Protein AF-A0AAW3JVZ6-F1 (afdb_monomer)

Nearest PDB structures (foldseek):
  1ncl-assembly1_A  TM=7.388E-01  e=1.632E-04  Dictyostelium discoideum
  1f6t-assembly1_A  TM=7.727E-01  e=7.540E-04  Dictyostelium discoideum
  1hlw-assembly1_A  TM=7.373E-01  e=8.884E-04  Dictyostelium discoideum
  1hhq-assembly1_A  TM=7.264E-01  e=9.910E-04  Dictyostelium discoideum
  1mn9-assembly1_A  TM=7.340E-01  e=1.535E-03  Dictyostelium discoideum

Foldseek 3Di:
DDPQPKFKKKFFQLQVVPPVLVVVLVVLLVVFPKDKDKDKDQDALVLLCQLCVVQVVDLLSSLLLRVRRRVGIIMMITITDPDDLVSVVVSLCVSQVVRALFPNSRGMDGQNDPVSRVRNVCSVPDPDPDDHDDRDPLSVVLNVVCVVQNLLDADCVQVPAQKWKKFFDDDPDDLQLQLVLLCVLVVPDDSSNSSSSSRNRNVVRMGTRHHHNDPVSNVSSVVSCVVSVGDMDMDGDD

Radius of gyration: 20.56 Å; Cα contacts (8 Å, |Δi|>4): 379; chains: 1; bounding box: 43×38×66 Å

Organism: NCBI:txid1703332

Solvent-accessible surface area (backbone atoms only — not comparable to full-atom values): 13200 Å² total; per-residue (Å²): 130,82,79,69,54,66,50,58,38,37,32,32,44,67,20,62,74,29,65,68,53,41,52,49,55,53,56,62,55,67,76,41,70,58,49,77,48,80,48,75,43,57,46,48,42,48,53,45,47,69,66,44,58,81,43,64,82,36,63,48,60,33,20,35,50,31,58,59,43,41,78,35,55,31,40,37,37,41,36,36,43,75,74,53,61,68,59,47,47,52,49,47,49,61,49,28,79,73,63,41,56,37,87,83,48,27,35,57,48,59,50,87,48,72,67,53,35,57,58,39,51,49,62,77,69,51,90,69,95,68,61,77,66,90,63,39,66,61,14,54,53,37,48,55,49,34,73,74,61,37,72,79,61,70,74,60,77,38,71,88,35,40,37,32,39,24,41,38,52,68,98,81,70,52,54,69,60,51,10,53,51,45,25,67,74,44,75,86,46,54,58,48,56,25,41,47,52,35,52,46,11,67,64,61,46,56,38,72,65,43,34,39,82,48,68,69,58,52,53,50,53,52,50,57,38,46,75,68,72,44,54,66,48,75,52,76,64,132

pLDDT: mean 91.16, std 9.66, range [34.0, 98.44]

Structure (mmCIF, N/CA/C/O backbone):
data_AF-A0AAW3JVZ6-F1
#
_entry.id   AF-A0AAW3JVZ6-F1
#
loop_
_atom_site.group_PDB
_atom_site.id
_atom_site.type_symbol
_atom_site.label_atom_id
_atom_site.label_alt_id
_atom_site.label_comp_id
_atom_site.label_asym_id
_atom_site.label_entity_id
_atom_site.label_seq_id
_atom_site.pdbx_PDB_ins_code
_atom_site.Cartn_x
_atom_site.Cartn_y
_atom_site.Cartn_z
_atom_site.occupancy
_atom_site.B_iso_or_equiv
_atom_site.auth_seq_id
_atom_site.auth_comp_id
_atom_site.auth_asym_id
_atom_site.auth_atom_id
_atom_site.pdbx_PDB_model_num
ATOM 1 N N . MET A 1 1 ? 12.916 3.639 -37.929 1.00 34.00 1 MET A N 1
ATOM 2 C CA . MET A 1 1 ? 13.564 3.539 -36.610 1.00 34.00 1 MET A CA 1
ATOM 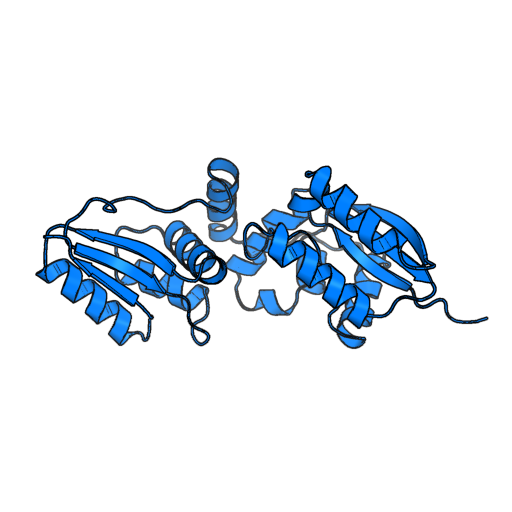3 C C . MET A 1 1 ? 12.419 3.247 -35.668 1.00 34.00 1 MET A C 1
ATOM 5 O O . MET A 1 1 ? 11.700 4.169 -35.307 1.00 34.00 1 MET A O 1
ATOM 9 N N . ASP A 1 2 ? 12.121 1.962 -35.481 1.00 35.66 2 ASP A N 1
ATOM 10 C CA . ASP A 1 2 ? 10.982 1.547 -34.667 1.00 35.66 2 ASP A CA 1
ATOM 11 C C . ASP A 1 2 ? 11.204 2.068 -33.254 1.00 35.66 2 ASP A C 1
ATOM 13 O O . ASP A 1 2 ? 12.270 1.869 -32.670 1.00 35.66 2 ASP A O 1
ATOM 17 N N . ILE A 1 3 ? 10.229 2.815 -32.744 1.00 43.47 3 ILE A N 1
ATOM 18 C CA . ILE A 1 3 ? 10.215 3.261 -31.358 1.00 43.47 3 ILE A CA 1
ATOM 19 C C . ILE A 1 3 ? 10.207 1.974 -30.532 1.00 43.47 3 ILE A C 1
ATOM 21 O O . ILE A 1 3 ? 9.189 1.290 -30.468 1.00 43.47 3 ILE A O 1
ATOM 25 N N . MET A 1 4 ? 11.354 1.587 -29.968 1.00 49.72 4 MET A N 1
ATOM 26 C CA . MET A 1 4 ? 11.394 0.525 -28.968 1.00 49.72 4 MET A CA 1
ATOM 27 C C . MET A 1 4 ? 10.460 0.965 -27.844 1.00 49.72 4 MET A C 1
ATOM 29 O O . MET A 1 4 ? 10.760 1.921 -27.132 1.00 49.72 4 MET A O 1
ATOM 33 N N . ASN A 1 5 ? 9.306 0.307 -27.726 1.00 63.06 5 ASN A N 1
ATOM 34 C CA . ASN A 1 5 ? 8.384 0.530 -26.623 1.00 63.06 5 ASN A CA 1
ATOM 35 C C . ASN A 1 5 ? 9.134 0.209 -25.326 1.00 63.06 5 ASN A C 1
ATOM 37 O O . ASN A 1 5 ? 9.473 -0.945 -25.067 1.00 63.06 5 ASN A O 1
ATOM 41 N N . SER A 1 6 ? 9.446 1.241 -24.549 1.00 86.31 6 SER A N 1
ATOM 42 C CA . SER A 1 6 ? 10.184 1.124 -23.297 1.00 86.31 6 SER A CA 1
ATOM 43 C C . SER A 1 6 ? 9.210 1.143 -22.125 1.00 86.31 6 SER A C 1
ATOM 45 O O . SER A 1 6 ? 8.881 2.210 -21.626 1.00 86.31 6 SER A O 1
ATOM 47 N N . LEU A 1 7 ? 8.727 -0.007 -21.660 1.00 95.75 7 LEU A N 1
ATOM 48 C CA . LEU A 1 7 ? 7.935 -0.041 -20.422 1.00 95.75 7 LEU A CA 1
ATOM 49 C C . LEU A 1 7 ? 8.854 -0.011 -19.195 1.00 95.75 7 LEU A C 1
ATOM 51 O O . LEU A 1 7 ? 10.072 -0.143 -19.312 1.00 95.75 7 LEU A O 1
ATOM 55 N N . PHE A 1 8 ? 8.289 0.152 -17.998 1.00 97.06 8 PHE A N 1
ATOM 56 C CA . PHE A 1 8 ? 9.078 0.090 -16.771 1.00 97.06 8 PHE A CA 1
ATOM 57 C C . PHE A 1 8 ? 8.395 -0.682 -15.643 1.00 97.06 8 PHE A C 1
ATOM 59 O O . PHE A 1 8 ? 7.171 -0.804 -15.573 1.00 97.06 8 PHE A O 1
ATOM 66 N N . VAL A 1 9 ? 9.226 -1.163 -14.722 1.00 98.06 9 VAL A N 1
ATOM 67 C CA . VAL A 1 9 ? 8.822 -1.725 -13.430 1.00 98.06 9 VAL A CA 1
ATOM 68 C C . VAL A 1 9 ? 9.620 -1.021 -12.343 1.00 98.06 9 VAL A C 1
ATOM 70 O O . VAL A 1 9 ? 10.844 -0.947 -12.423 1.00 98.06 9 VAL A O 1
ATOM 73 N N . ILE A 1 10 ? 8.951 -0.538 -11.300 1.00 98.12 10 ILE A N 1
ATOM 74 C CA . ILE A 1 10 ? 9.619 -0.048 -10.090 1.00 98.12 10 ILE A CA 1
ATOM 75 C C . ILE A 1 10 ? 9.580 -1.169 -9.057 1.00 98.12 10 ILE A C 1
ATOM 77 O O . ILE A 1 10 ? 8.514 -1.520 -8.556 1.00 98.12 10 ILE A O 1
ATOM 81 N N . ILE A 1 11 ? 10.738 -1.723 -8.716 1.00 98.31 11 ILE A N 1
ATOM 82 C CA . ILE A 1 11 ? 10.910 -2.609 -7.566 1.00 98.31 11 ILE A CA 1
ATOM 83 C C . ILE A 1 11 ? 11.021 -1.736 -6.317 1.00 98.31 11 ILE A C 1
ATOM 85 O O . ILE A 1 11 ? 11.994 -0.995 -6.144 1.00 98.31 11 ILE A O 1
ATOM 89 N N . LYS A 1 12 ? 10.007 -1.836 -5.456 1.00 97.25 12 LYS A N 1
ATOM 90 C CA . LYS A 1 12 ? 9.891 -1.090 -4.202 1.00 97.25 12 LYS A CA 1
ATOM 91 C C . LYS A 1 12 ? 10.873 -1.619 -3.145 1.00 97.25 12 LYS A C 1
ATOM 93 O O . LYS A 1 12 ? 11.391 -2.734 -3.286 1.00 97.25 12 LYS A O 1
ATOM 98 N N . PRO A 1 13 ? 11.138 -0.849 -2.075 1.00 95.88 13 PRO A N 1
ATOM 99 C CA . PRO A 1 13 ? 12.136 -1.214 -1.074 1.00 95.88 13 PRO A CA 1
ATOM 100 C C . PRO A 1 13 ? 11.960 -2.605 -0.450 1.00 95.88 13 PRO A C 1
ATOM 102 O O . PRO A 1 13 ? 12.943 -3.310 -0.235 1.00 95.88 13 PRO A O 1
ATOM 105 N N . ASP A 1 14 ? 10.720 -3.030 -0.196 1.00 94.44 14 ASP A N 1
ATOM 106 C CA . ASP A 1 14 ? 10.404 -4.340 0.390 1.00 94.44 14 ASP A CA 1
ATOM 107 C C . ASP A 1 14 ? 10.822 -5.520 -0.502 1.00 94.44 14 ASP A C 1
ATOM 109 O O . ASP A 1 14 ? 11.326 -6.528 -0.000 1.00 94.44 14 ASP A O 1
ATOM 113 N N . ALA A 1 15 ? 10.649 -5.397 -1.819 1.00 96.94 15 ALA A N 1
ATOM 114 C CA . ALA A 1 15 ? 11.095 -6.396 -2.782 1.00 96.94 15 ALA A CA 1
ATOM 115 C C . ALA A 1 15 ? 12.591 -6.281 -3.092 1.00 96.94 15 ALA A C 1
ATOM 117 O O . ALA A 1 15 ? 13.249 -7.304 -3.280 1.00 96.94 15 ALA A O 1
ATOM 118 N N . LEU A 1 16 ? 13.143 -5.063 -3.125 1.00 96.56 16 LEU A N 1
ATOM 119 C CA . LEU A 1 16 ? 14.560 -4.835 -3.415 1.00 96.56 16 LEU A CA 1
ATOM 120 C C . LEU A 1 16 ? 15.466 -5.442 -2.335 1.00 96.56 16 LEU A C 1
ATOM 122 O O . LEU A 1 16 ? 16.470 -6.080 -2.658 1.00 96.56 16 LEU A O 1
ATOM 126 N N . GLU A 1 17 ? 15.093 -5.280 -1.063 1.00 93.75 17 GLU A N 1
ATOM 127 C CA . GLU A 1 17 ? 15.804 -5.851 0.089 1.00 93.75 17 GLU A CA 1
ATOM 128 C C . GLU A 1 17 ? 15.602 -7.376 0.205 1.00 93.75 17 GLU A C 1
ATOM 130 O O . GLU A 1 17 ? 16.394 -8.071 0.844 1.00 93.75 17 GLU A O 1
ATOM 135 N N . ASN A 1 18 ? 14.577 -7.935 -0.449 1.00 95.88 18 ASN A N 1
ATOM 136 C CA . ASN A 1 18 ? 14.265 -9.359 -0.409 1.00 95.88 18 ASN A CA 1
ATOM 137 C C . ASN A 1 18 ? 14.793 -10.102 -1.647 1.00 95.88 18 ASN A C 1
ATOM 139 O O . ASN A 1 18 ? 14.140 -10.175 -2.691 1.00 95.88 18 ASN A O 1
ATOM 143 N N . LYS A 1 19 ? 15.954 -10.757 -1.497 1.00 96.50 19 LYS A N 1
ATOM 144 C CA . LYS A 1 19 ? 16.619 -11.516 -2.574 1.00 96.50 19 LYS A CA 1
ATOM 145 C C . LYS A 1 19 ? 15.688 -12.505 -3.286 1.00 96.50 19 LYS A C 1
ATOM 147 O O . LYS A 1 19 ? 15.756 -12.611 -4.507 1.00 96.50 19 LYS A O 1
ATOM 152 N N . ARG A 1 20 ? 14.811 -13.199 -2.552 1.00 97.31 20 ARG A N 1
ATOM 153 C CA . ARG A 1 20 ? 13.885 -14.190 -3.124 1.00 97.31 20 ARG A CA 1
ATOM 154 C C . ARG A 1 20 ? 12.837 -13.531 -4.021 1.00 97.31 20 ARG A C 1
ATOM 156 O O . ARG A 1 20 ? 12.569 -14.040 -5.105 1.00 97.31 20 ARG A O 1
ATOM 163 N N . VAL A 1 21 ? 12.260 -12.412 -3.582 1.00 97.69 21 VAL A N 1
ATOM 164 C CA . VAL A 1 21 ? 11.248 -11.671 -4.356 1.00 97.69 21 VAL A CA 1
ATOM 165 C C . VAL A 1 21 ? 11.888 -11.056 -5.594 1.00 97.69 21 VAL A C 1
ATOM 167 O O . VAL A 1 21 ? 11.379 -11.233 -6.698 1.00 97.69 21 VAL A O 1
ATOM 170 N N . ARG A 1 22 ? 13.056 -10.424 -5.440 1.00 97.62 22 ARG A N 1
ATOM 171 C CA . ARG A 1 22 ? 13.809 -9.865 -6.566 1.00 97.62 22 ARG A CA 1
ATOM 172 C C . ARG A 1 22 ? 14.154 -10.936 -7.603 1.00 97.62 22 ARG A C 1
ATOM 174 O O . ARG A 1 22 ? 13.887 -10.738 -8.781 1.00 97.62 22 ARG A O 1
ATOM 181 N N . GLN A 1 23 ? 14.678 -12.090 -7.183 1.00 97.75 23 GLN A N 1
ATOM 182 C CA . GLN A 1 23 ? 14.958 -13.215 -8.088 1.00 97.75 23 GLN A CA 1
ATOM 183 C C . GLN A 1 23 ? 13.707 -13.697 -8.828 1.00 97.75 23 GLN A C 1
ATOM 185 O O . GLN A 1 23 ? 13.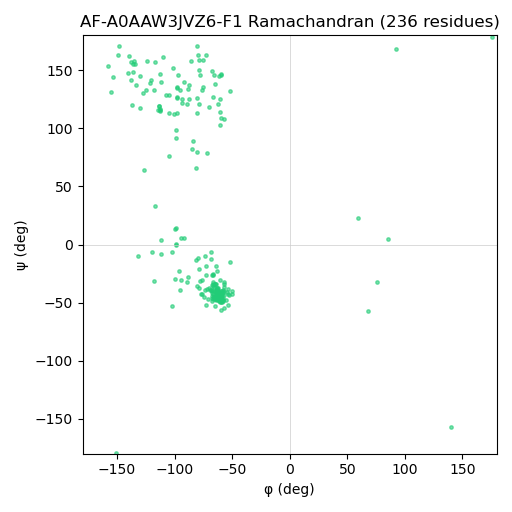785 -13.968 -10.021 1.00 97.75 23 GLN A O 1
ATOM 190 N N . TYR A 1 24 ? 12.563 -13.770 -8.144 1.00 98.44 24 TYR A N 1
ATOM 191 C CA . TYR A 1 24 ? 11.296 -14.136 -8.770 1.00 98.44 24 TYR A CA 1
ATOM 192 C C . TYR A 1 24 ? 10.873 -13.124 -9.846 1.00 98.44 24 TYR A C 1
ATOM 194 O O . TYR A 1 24 ? 10.541 -13.531 -10.954 1.00 98.44 24 TYR A O 1
ATOM 202 N N . ILE A 1 25 ? 10.959 -11.818 -9.565 1.00 98.44 25 ILE A N 1
ATOM 203 C CA . ILE A 1 25 ? 10.639 -10.758 -10.538 1.00 98.44 25 ILE A CA 1
ATOM 204 C C . ILE A 1 25 ? 11.525 -10.877 -11.786 1.00 98.44 25 ILE A C 1
ATOM 206 O O . ILE A 1 25 ? 11.012 -10.908 -12.901 1.00 98.44 25 ILE A O 1
ATOM 210 N N . TYR A 1 26 ? 12.845 -11.001 -11.610 1.00 98.12 26 TYR A N 1
ATOM 211 C CA . TYR A 1 26 ? 13.770 -11.160 -12.739 1.00 98.12 26 TYR A CA 1
ATOM 212 C C . TYR A 1 26 ? 13.531 -12.453 -13.524 1.00 98.12 26 TYR A C 1
ATOM 214 O O . TYR A 1 26 ? 13.636 -12.438 -14.746 1.00 98.12 26 TYR A O 1
ATOM 222 N N . HIS A 1 27 ? 13.195 -13.553 -12.846 1.00 97.81 27 HIS A N 1
ATOM 223 C CA . HIS A 1 27 ? 12.868 -14.818 -13.502 1.00 97.81 27 HIS A CA 1
ATOM 224 C C . HIS A 1 27 ? 11.589 -14.728 -14.345 1.00 97.81 27 HIS A C 1
ATOM 226 O O . HIS A 1 27 ? 11.533 -15.283 -15.439 1.00 97.81 27 HIS A O 1
ATOM 232 N N . GLU A 1 28 ? 10.554 -14.036 -13.864 1.00 97.75 28 GLU A N 1
ATOM 233 C CA . GLU A 1 28 ? 9.352 -13.819 -14.673 1.00 97.75 28 GLU A CA 1
ATOM 234 C C . GLU A 1 28 ? 9.644 -12.910 -15.875 1.00 97.75 28 GLU A C 1
ATOM 236 O O . GLU A 1 28 ? 9.182 -13.202 -16.974 1.00 97.75 28 GLU A O 1
ATOM 241 N N . LEU A 1 29 ? 10.454 -11.859 -15.699 1.00 97.12 29 LEU A N 1
ATOM 242 C CA . LEU A 1 29 ? 10.850 -10.960 -16.788 1.00 97.12 29 LEU A CA 1
ATOM 243 C C . LEU A 1 29 ? 11.743 -11.641 -17.840 1.00 97.12 29 LEU A C 1
ATOM 245 O O . LEU A 1 29 ? 11.625 -11.329 -19.019 1.00 97.12 29 LEU A O 1
ATOM 249 N N . SER A 1 30 ? 12.585 -12.608 -17.457 1.00 96.12 30 SER A N 1
ATOM 250 C CA . SER A 1 30 ? 13.462 -13.322 -18.403 1.00 96.12 30 SER A CA 1
ATOM 251 C C . SER A 1 30 ? 12.721 -14.236 -19.383 1.00 96.12 30 SER A C 1
ATOM 253 O O . SER A 1 30 ? 13.347 -14.828 -20.255 1.00 96.12 30 SER A O 1
ATOM 255 N N . LYS A 1 31 ? 11.405 -14.409 -19.218 1.00 96.19 31 LYS A N 1
ATOM 256 C CA . LYS A 1 31 ? 10.561 -15.180 -20.144 1.00 96.19 31 LYS A CA 1
ATOM 257 C C . LYS A 1 31 ? 10.176 -14.384 -21.392 1.00 96.19 31 LYS A C 1
ATOM 259 O O . LYS A 1 31 ? 9.627 -14.966 -22.322 1.00 96.19 31 LYS A O 1
ATOM 264 N N . PHE A 1 32 ? 10.424 -13.077 -21.393 1.00 94.69 32 PHE A N 1
ATOM 265 C CA . PHE A 1 32 ? 10.158 -12.194 -22.520 1.00 94.69 32 PHE A CA 1
ATOM 266 C C . PHE A 1 32 ? 11.451 -11.902 -23.281 1.00 94.69 32 PHE A C 1
ATOM 268 O O . PHE A 1 32 ? 12.537 -11.893 -22.699 1.00 94.69 32 PHE A O 1
ATOM 275 N N . ASP A 1 33 ? 11.321 -11.624 -24.576 1.00 93.75 33 ASP A N 1
ATOM 276 C CA . ASP A 1 33 ? 12.425 -11.144 -25.405 1.00 93.75 33 ASP A CA 1
ATOM 277 C C . ASP A 1 33 ? 12.618 -9.638 -25.177 1.00 93.75 33 ASP A C 1
ATOM 279 O O . ASP A 1 33 ? 12.077 -8.792 -25.898 1.00 93.75 33 ASP A O 1
ATOM 283 N N . ILE A 1 34 ? 13.289 -9.315 -24.067 1.00 95.19 34 ILE A N 1
ATOM 284 C CA . ILE A 1 34 ? 13.520 -7.946 -23.601 1.00 95.19 34 ILE A CA 1
ATOM 285 C C . ILE A 1 34 ? 14.958 -7.734 -23.124 1.00 95.19 34 ILE A C 1
ATOM 287 O O . ILE A 1 34 ? 15.590 -8.608 -22.529 1.00 95.19 34 ILE A O 1
ATOM 291 N N . VAL A 1 35 ? 15.442 -6.509 -23.302 1.00 96.25 35 VAL A N 1
ATOM 292 C CA . VAL A 1 35 ? 16.648 -5.974 -22.670 1.00 96.25 35 VAL A CA 1
ATOM 293 C C . VAL A 1 35 ? 16.233 -5.144 -21.457 1.00 96.25 35 VAL A C 1
ATOM 295 O O . VAL A 1 35 ? 15.282 -4.367 -21.522 1.00 96.25 35 VAL A O 1
ATOM 298 N N . ILE A 1 36 ? 16.939 -5.315 -20.336 1.00 96.88 36 ILE A N 1
ATOM 299 C CA . ILE A 1 36 ? 16.641 -4.619 -19.079 1.00 96.88 36 ILE A CA 1
ATOM 300 C C . ILE A 1 36 ? 17.769 -3.646 -18.743 1.00 96.88 36 ILE A C 1
ATOM 302 O O . ILE A 1 36 ? 18.877 -4.077 -18.411 1.00 96.88 36 ILE A O 1
ATOM 306 N N . GLU A 1 37 ? 17.460 -2.353 -18.718 1.00 96.12 37 GLU A N 1
ATOM 307 C CA . GLU A 1 37 ? 18.321 -1.333 -18.115 1.00 96.12 37 GLU A CA 1
ATOM 308 C C . GLU A 1 37 ? 17.864 -1.007 -16.694 1.00 96.12 37 GLU A C 1
ATOM 310 O O . GLU A 1 37 ? 16.675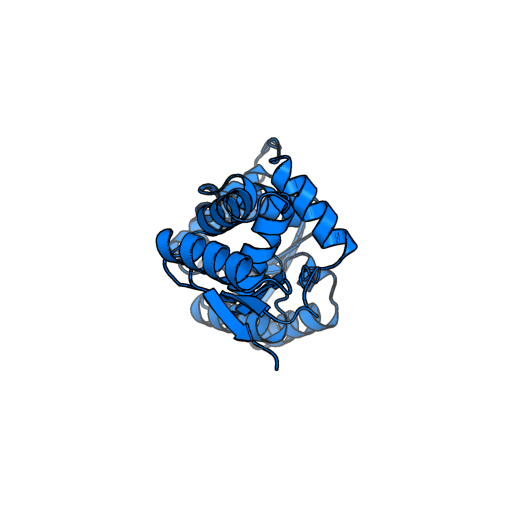 -1.045 -16.374 1.00 96.12 37 GLU A O 1
ATOM 315 N N . LYS A 1 38 ? 18.817 -0.703 -15.808 1.00 96.12 38 LYS A N 1
ATOM 316 C CA . LYS A 1 38 ? 18.564 -0.589 -14.367 1.00 96.12 38 LYS A CA 1
ATOM 317 C C . LYS A 1 38 ? 19.006 0.763 -13.840 1.00 96.12 38 LYS A C 1
ATOM 319 O O . LYS A 1 38 ? 20.145 1.169 -14.052 1.00 96.12 38 LYS A O 1
ATOM 324 N N . LYS A 1 39 ? 18.143 1.401 -13.052 1.00 95.62 39 LYS A N 1
ATOM 325 C CA . LYS A 1 39 ? 18.448 2.627 -12.307 1.00 95.62 39 LYS A CA 1
ATOM 326 C C . LYS A 1 39 ? 18.029 2.450 -10.854 1.00 95.62 39 LYS A C 1
ATOM 328 O O . LYS A 1 39 ? 16.854 2.267 -10.560 1.00 95.62 39 LYS A O 1
ATOM 333 N N . VAL A 1 40 ? 18.983 2.509 -9.930 1.00 95.56 40 VAL A N 1
ATOM 334 C CA . VAL A 1 40 ? 18.695 2.472 -8.488 1.00 95.56 40 VAL A CA 1
ATOM 335 C C . VAL A 1 40 ? 18.691 3.895 -7.954 1.00 95.56 40 VAL A C 1
ATOM 337 O O . VAL A 1 40 ? 19.672 4.616 -8.130 1.00 95.56 40 VAL A O 1
ATOM 340 N N . LYS A 1 41 ? 17.621 4.295 -7.268 1.00 91.94 41 LYS A N 1
ATOM 341 C CA . LYS A 1 41 ? 17.522 5.628 -6.663 1.00 91.94 41 LYS A CA 1
ATOM 342 C C . LYS A 1 41 ? 16.683 5.631 -5.392 1.00 91.94 41 LYS A C 1
ATOM 344 O O . LYS A 1 41 ? 15.932 4.697 -5.131 1.00 91.94 41 LYS A O 1
ATOM 349 N N . ARG A 1 42 ? 16.830 6.689 -4.601 1.00 91.00 42 ARG A N 1
ATOM 350 C CA . ARG A 1 42 ? 15.796 7.128 -3.657 1.00 91.00 42 ARG A CA 1
ATOM 351 C C . ARG A 1 42 ? 14.928 8.141 -4.393 1.00 91.00 42 ARG A C 1
ATOM 353 O O . ARG A 1 42 ? 15.475 8.907 -5.188 1.00 91.00 42 ARG A O 1
ATOM 360 N N . PHE A 1 43 ? 13.621 8.090 -4.188 1.00 92.00 43 PHE A N 1
ATOM 361 C CA . PHE A 1 43 ? 12.733 9.115 -4.728 1.00 92.00 43 PHE A CA 1
ATOM 362 C C . PHE A 1 43 ? 12.800 10.363 -3.849 1.00 92.00 43 PHE A C 1
ATOM 364 O O . PHE A 1 43 ? 13.052 10.242 -2.649 1.00 92.00 43 PHE A O 1
ATOM 371 N N . THR A 1 44 ? 12.591 11.538 -4.433 1.00 91.50 44 THR A N 1
ATOM 372 C CA . THR A 1 44 ? 12.239 12.732 -3.650 1.00 91.50 44 THR A CA 1
ATOM 373 C C . THR A 1 44 ? 10.754 12.688 -3.301 1.00 91.50 44 THR A C 1
ATOM 375 O O . THR A 1 44 ? 9.982 11.930 -3.895 1.00 91.50 44 THR A O 1
ATOM 378 N N . THR A 1 45 ? 10.330 13.483 -2.327 1.00 91.06 45 THR A N 1
ATOM 379 C CA . THR A 1 45 ? 8.903 13.579 -1.968 1.00 91.06 45 THR A CA 1
ATOM 380 C C . THR A 1 45 ? 8.043 14.064 -3.141 1.00 91.06 45 THR A C 1
ATOM 382 O O . THR A 1 45 ? 7.007 13.459 -3.407 1.00 91.06 45 THR A O 1
ATOM 385 N N . SER A 1 46 ? 8.508 15.056 -3.903 1.00 89.81 46 SER A N 1
ATOM 386 C CA . 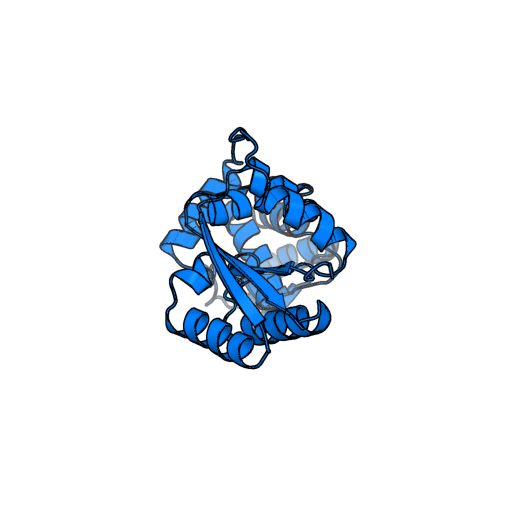SER A 1 46 ? 7.811 15.553 -5.096 1.00 89.81 46 SER A CA 1
ATOM 387 C C . SER A 1 46 ? 7.719 14.505 -6.217 1.00 89.81 46 SER A C 1
ATOM 389 O O . SER A 1 46 ? 6.708 14.421 -6.912 1.00 89.81 46 SER A O 1
ATOM 391 N N . GLU A 1 47 ? 8.728 13.640 -6.383 1.00 92.00 47 GLU A N 1
ATOM 392 C CA . GLU A 1 47 ? 8.612 12.510 -7.317 1.00 92.00 47 GLU A CA 1
ATOM 393 C C . GLU A 1 47 ? 7.531 11.525 -6.883 1.00 92.00 47 GLU A C 1
ATOM 395 O O . GLU A 1 47 ? 6.805 11.009 -7.727 1.00 92.00 47 GLU A O 1
ATOM 400 N N . VAL A 1 48 ? 7.408 11.265 -5.579 1.00 92.88 48 VAL A N 1
ATOM 401 C CA . VAL A 1 48 ? 6.356 10.389 -5.052 1.00 92.88 48 VAL A CA 1
ATOM 402 C C . VAL A 1 48 ? 4.970 10.972 -5.344 1.00 92.88 48 VAL A C 1
ATOM 404 O O . VAL A 1 48 ? 4.107 10.240 -5.818 1.00 92.88 48 VAL A O 1
ATOM 407 N N . GLU A 1 49 ? 4.758 12.271 -5.141 1.00 90.31 49 GLU A N 1
ATOM 408 C CA . GLU A 1 49 ? 3.467 12.919 -5.431 1.00 90.31 49 GLU A CA 1
ATOM 409 C C . GLU A 1 49 ? 3.078 12.862 -6.906 1.00 90.31 49 GLU A C 1
ATOM 411 O O . GLU A 1 49 ? 1.910 12.663 -7.233 1.00 90.31 49 GLU A O 1
ATOM 416 N N . GLN A 1 50 ? 4.053 13.045 -7.798 1.00 90.50 50 GLN A N 1
ATOM 417 C CA . GLN A 1 50 ? 3.808 13.026 -9.237 1.00 90.50 50 GLN A CA 1
ATOM 418 C C . GLN A 1 50 ? 3.619 11.600 -9.772 1.00 90.50 50 GLN A C 1
ATOM 420 O O . GLN A 1 50 ? 2.910 11.399 -10.756 1.00 90.50 50 GLN A O 1
ATOM 425 N N . LEU A 1 51 ? 4.260 10.603 -9.151 1.00 92.50 51 LEU A N 1
ATOM 426 C CA . LEU A 1 51 ? 4.121 9.199 -9.539 1.00 92.50 51 LEU A CA 1
ATOM 427 C C . LEU A 1 51 ? 2.814 8.571 -9.029 1.00 92.50 51 LEU A C 1
ATOM 429 O O . LEU A 1 51 ? 2.293 7.692 -9.711 1.00 92.50 51 LEU A O 1
ATOM 433 N N . TRP A 1 52 ? 2.292 9.008 -7.877 1.00 92.44 52 TRP A N 1
ATOM 434 C CA . TRP A 1 52 ? 1.063 8.488 -7.254 1.00 92.44 52 TRP A CA 1
ATOM 435 C C . TRP A 1 52 ? 0.059 9.609 -6.933 1.00 92.44 52 TRP A C 1
ATOM 437 O O . TRP A 1 52 ? -0.229 9.858 -5.755 1.00 92.44 52 TRP A O 1
ATOM 447 N N . PRO A 1 53 ? -0.472 10.308 -7.955 1.00 88.00 53 PRO A N 1
ATOM 448 C CA . PRO A 1 53 ? -1.348 11.459 -7.755 1.00 88.00 53 PRO A CA 1
ATOM 449 C C . PRO A 1 53 ? -2.631 11.125 -6.984 1.00 88.00 53 PRO A C 1
ATOM 451 O O . PRO A 1 53 ? -3.135 11.965 -6.246 1.00 88.00 53 PRO A O 1
ATOM 454 N N . GLU A 1 54 ? -3.137 9.899 -7.104 1.00 85.81 54 GLU A N 1
ATOM 455 C CA . GLU A 1 54 ? -4.358 9.434 -6.443 1.00 85.81 54 GLU A CA 1
ATOM 456 C C . GLU A 1 54 ? -4.231 9.362 -4.915 1.00 85.81 54 GLU A C 1
ATOM 458 O O . GLU A 1 54 ? -5.215 9.472 -4.194 1.00 85.81 54 GLU A O 1
ATOM 463 N N . ILE A 1 55 ? -3.011 9.205 -4.393 1.00 84.81 55 ILE A N 1
ATOM 464 C CA . ILE A 1 55 ? -2.779 9.126 -2.946 1.00 84.81 55 ILE A CA 1
ATOM 465 C C . ILE A 1 55 ? -2.750 10.530 -2.314 1.00 84.81 55 ILE A C 1
ATOM 467 O O . ILE A 1 55 ? -2.863 10.659 -1.095 1.00 84.81 55 ILE A O 1
ATOM 471 N N . ASN A 1 56 ? -2.661 11.591 -3.124 1.00 83.44 56 ASN A N 1
ATOM 472 C CA . ASN A 1 56 ? -2.572 12.976 -2.651 1.00 83.44 56 ASN A CA 1
ATOM 473 C C . ASN A 1 56 ? -3.862 13.483 -1.984 1.00 83.44 56 ASN A C 1
ATOM 475 O O . ASN A 1 56 ? -3.825 14.516 -1.323 1.00 83.44 56 ASN A O 1
ATOM 479 N N . GLU A 1 57 ? -4.981 12.766 -2.108 1.00 85.88 57 GLU A N 1
ATOM 480 C CA . GLU A 1 57 ? -6.242 13.115 -1.435 1.00 85.88 57 GLU A CA 1
ATOM 481 C C . GLU A 1 57 ? -6.153 12.980 0.096 1.00 85.88 57 GLU A C 1
ATOM 483 O O . GLU A 1 57 ? -6.835 13.699 0.826 1.00 85.88 57 GLU A O 1
ATOM 488 N N . SER A 1 58 ? -5.262 12.115 0.598 1.00 90.75 58 SER A N 1
ATOM 489 C CA . SER A 1 58 ? -4.983 11.967 2.029 1.00 90.75 58 SER A CA 1
ATOM 490 C C . SER A 1 58 ? -3.554 12.387 2.355 1.00 90.75 58 SER A C 1
ATOM 492 O O . SER A 1 58 ? -2.586 11.715 1.991 1.00 90.75 58 SER A O 1
ATOM 494 N N . ASN A 1 59 ? -3.419 13.452 3.149 1.00 91.38 59 ASN A N 1
ATOM 495 C CA . ASN A 1 59 ? -2.122 13.931 3.639 1.00 91.38 59 ASN A CA 1
ATOM 496 C C . ASN A 1 59 ? -1.356 12.845 4.414 1.00 91.38 59 ASN A C 1
ATOM 498 O O . ASN A 1 59 ? -0.135 12.742 4.299 1.00 91.38 59 ASN A O 1
ATOM 502 N N . VAL A 1 60 ? -2.065 12.006 5.179 1.00 93.75 60 VAL A N 1
ATOM 503 C CA . VAL A 1 60 ? -1.441 10.951 5.991 1.00 93.75 60 VAL A CA 1
ATOM 504 C C . VAL A 1 60 ? -0.979 9.790 5.114 1.00 93.75 60 VAL A C 1
ATOM 506 O O . VAL A 1 60 ? 0.145 9.312 5.275 1.00 93.75 60 VAL A O 1
ATOM 509 N N . LEU A 1 61 ? -1.805 9.335 4.166 1.00 93.81 61 LEU A N 1
ATOM 510 C CA . LEU A 1 61 ? -1.427 8.248 3.259 1.00 93.81 61 LEU A CA 1
ATOM 511 C C . LEU A 1 61 ? -0.307 8.668 2.305 1.00 93.81 61 LEU A C 1
ATOM 513 O O . LEU A 1 61 ? 0.644 7.906 2.112 1.00 93.81 61 LEU A O 1
ATOM 517 N N . ASN A 1 62 ? -0.381 9.886 1.766 1.00 93.75 62 ASN A N 1
ATOM 518 C CA . ASN A 1 62 ? 0.684 10.478 0.966 1.00 93.75 62 ASN A CA 1
ATOM 519 C C . ASN A 1 62 ? 1.979 10.603 1.773 1.00 93.75 62 ASN A C 1
ATOM 521 O O . ASN A 1 62 ? 3.026 10.124 1.333 1.00 93.75 62 ASN A O 1
ATOM 525 N N . GLY A 1 63 ? 1.904 11.152 2.989 1.00 94.50 63 GLY A N 1
ATOM 526 C CA . GLY A 1 63 ? 3.052 11.252 3.881 1.00 94.50 63 GLY A CA 1
ATOM 527 C C . GLY A 1 63 ? 3.678 9.888 4.183 1.00 94.50 63 GLY A C 1
ATOM 528 O O . GLY A 1 63 ? 4.901 9.743 4.179 1.00 94.50 63 GLY A O 1
ATOM 529 N N . LEU A 1 64 ? 2.856 8.851 4.367 1.00 93.44 64 LEU A N 1
ATOM 530 C CA . LEU A 1 64 ? 3.340 7.507 4.669 1.00 93.44 64 LEU A CA 1
ATOM 531 C C . LEU A 1 64 ? 4.004 6.853 3.449 1.00 93.44 64 LEU A C 1
ATOM 533 O O . LEU A 1 64 ? 5.044 6.203 3.589 1.00 93.44 64 LEU A O 1
ATOM 537 N N . LEU A 1 65 ? 3.457 7.060 2.246 1.00 93.69 65 LEU A N 1
ATOM 538 C CA . LEU A 1 65 ? 4.093 6.632 1.000 1.00 93.69 65 LEU A CA 1
ATOM 539 C C . LEU A 1 65 ? 5.433 7.349 0.778 1.00 93.69 65 LEU A C 1
ATOM 541 O O . LEU A 1 65 ? 6.415 6.696 0.412 1.00 93.69 65 LEU A O 1
ATOM 545 N N . LYS A 1 66 ? 5.495 8.660 1.050 1.00 94.25 66 LYS A N 1
ATOM 546 C CA . LYS A 1 66 ? 6.737 9.444 1.023 1.00 94.25 66 LYS A CA 1
ATOM 547 C C . LYS A 1 66 ? 7.764 8.847 1.982 1.00 94.25 66 LYS A C 1
ATOM 549 O O . LYS A 1 66 ? 8.828 8.443 1.523 1.00 94.25 66 LYS A O 1
ATOM 554 N N . CYS A 1 67 ? 7.438 8.663 3.267 1.00 92.38 67 CYS A N 1
ATOM 555 C CA . CYS A 1 67 ? 8.333 7.995 4.223 1.00 92.38 67 CYS A CA 1
ATOM 556 C C . CYS A 1 67 ? 8.855 6.651 3.692 1.00 92.38 67 CYS A C 1
ATOM 558 O O . CYS A 1 67 ? 10.039 6.333 3.823 1.00 92.38 67 CYS A O 1
ATOM 560 N N . TYR A 1 68 ? 7.976 5.860 3.077 1.00 91.81 68 TYR A N 1
ATOM 561 C CA . TYR A 1 68 ? 8.315 4.539 2.569 1.00 91.81 68 TYR A CA 1
ATOM 562 C C . TYR A 1 68 ? 9.307 4.576 1.390 1.00 91.81 68 TYR A C 1
ATOM 564 O O . TYR A 1 68 ? 10.244 3.772 1.356 1.00 91.81 68 TYR A O 1
ATOM 572 N N . LEU A 1 69 ? 9.123 5.494 0.435 1.00 93.38 69 LEU A N 1
ATOM 573 C CA . LEU A 1 69 ? 9.871 5.532 -0.830 1.00 93.38 69 LEU A CA 1
ATOM 574 C C . LEU A 1 69 ? 11.085 6.472 -0.840 1.00 93.38 69 LEU A C 1
ATOM 576 O O . LEU A 1 69 ? 11.993 6.258 -1.647 1.00 93.38 69 LEU A O 1
ATOM 580 N N . THR A 1 70 ? 11.132 7.484 0.030 1.00 91.88 70 THR A N 1
ATOM 581 C CA . THR A 1 70 ? 12.244 8.453 0.067 1.00 91.88 70 THR A CA 1
ATOM 582 C C . THR A 1 70 ? 13.380 8.003 0.988 1.00 91.88 70 THR A C 1
ATOM 584 O O . THR A 1 70 ? 14.558 8.216 0.697 1.00 91.88 70 THR A O 1
ATOM 587 N N . LEU A 1 71 ? 13.065 7.287 2.073 1.00 87.31 71 LEU A N 1
ATOM 588 C CA . LEU A 1 71 ? 14.065 6.839 3.052 1.00 87.31 71 LEU A CA 1
ATOM 589 C C . LEU A 1 71 ? 14.855 5.604 2.588 1.00 87.31 71 LEU A C 1
ATOM 591 O O . LEU A 1 71 ? 15.970 5.346 3.057 1.00 87.31 71 LEU A O 1
ATOM 595 N N . LYS A 1 72 ? 14.309 4.836 1.641 1.00 89.12 72 LYS A N 1
ATOM 596 C CA . LYS A 1 72 ? 14.911 3.607 1.112 1.00 89.12 72 LYS A CA 1
ATOM 597 C C . LYS A 1 72 ? 15.072 3.661 -0.404 1.00 89.12 72 LYS A C 1
ATOM 599 O O . LYS A 1 72 ? 14.431 4.439 -1.096 1.00 89.12 72 LYS A O 1
ATOM 604 N N . LYS A 1 73 ? 15.984 2.840 -0.927 1.00 94.50 73 LYS A N 1
ATOM 605 C CA . LYS A 1 73 ? 16.219 2.750 -2.373 1.00 94.50 73 LYS A CA 1
ATOM 606 C C . LYS A 1 73 ? 15.129 1.910 -3.038 1.00 94.50 73 LYS A C 1
ATOM 608 O O . LYS A 1 73 ? 14.691 0.911 -2.477 1.00 94.50 73 LYS A O 1
ATOM 613 N N . SER A 1 74 ? 14.790 2.289 -4.261 1.00 97.06 74 SER A N 1
ATOM 614 C CA . SER A 1 74 ? 14.025 1.500 -5.223 1.00 97.06 74 SER A CA 1
ATOM 615 C C . SER A 1 74 ? 14.889 1.214 -6.455 1.00 97.06 74 SER A C 1
ATOM 617 O O . SER A 1 74 ? 15.854 1.933 -6.731 1.00 97.06 74 SER A O 1
ATOM 619 N N . GLU A 1 75 ? 14.560 0.156 -7.192 1.00 97.62 75 GLU A N 1
ATOM 620 C CA . GLU A 1 75 ? 15.205 -0.196 -8.463 1.00 97.62 75 GLU A CA 1
ATOM 621 C C . GLU A 1 75 ? 14.183 -0.042 -9.591 1.00 97.62 75 GLU A C 1
ATOM 623 O O . GLU A 1 75 ? 13.144 -0.691 -9.584 1.00 97.62 75 GLU A O 1
ATOM 628 N N . ILE A 1 76 ? 14.467 0.834 -10.547 1.00 97.69 76 ILE A N 1
ATOM 629 C CA . ILE A 1 76 ? 13.672 1.025 -11.757 1.00 97.69 76 ILE A CA 1
ATOM 630 C C . ILE A 1 76 ? 14.285 0.148 -12.843 1.00 97.69 76 ILE A C 1
ATOM 632 O O . ILE A 1 76 ? 15.483 0.249 -13.123 1.00 97.69 76 ILE A O 1
ATOM 636 N N . LEU A 1 77 ? 13.464 -0.712 -13.433 1.00 97.88 77 LEU A N 1
ATOM 637 C CA . LEU A 1 77 ? 13.804 -1.539 -14.581 1.00 97.88 77 LEU A CA 1
ATOM 638 C C . LEU A 1 77 ? 13.138 -0.939 -15.813 1.00 97.88 77 LEU A C 1
ATOM 640 O O . LEU A 1 77 ? 11.913 -0.967 -15.897 1.00 97.88 77 LEU A O 1
ATOM 644 N N . PHE A 1 78 ? 13.924 -0.418 -16.748 1.00 97.12 78 PHE A N 1
ATOM 645 C CA . PHE A 1 78 ? 13.446 -0.043 -18.075 1.00 97.12 78 PHE A CA 1
ATOM 646 C C . PHE A 1 78 ? 13.542 -1.265 -18.983 1.00 97.12 78 PHE A C 1
ATOM 648 O O . PHE A 1 78 ? 14.592 -1.905 -19.067 1.00 97.12 78 PHE A O 1
ATOM 655 N N . LEU A 1 79 ? 12.420 -1.626 -19.594 1.00 96.81 79 LEU A N 1
ATOM 656 C CA . LEU A 1 79 ? 12.224 -2.868 -20.325 1.00 96.81 79 LEU A CA 1
ATOM 657 C C . LEU A 1 79 ? 12.057 -2.541 -21.800 1.00 96.81 79 LEU A C 1
ATOM 659 O O . LEU A 1 79 ? 11.075 -1.914 -22.193 1.00 96.81 79 LEU A O 1
ATOM 663 N N . PHE A 1 80 ? 13.008 -2.986 -22.605 1.00 95.56 80 PHE A N 1
ATOM 664 C CA . PHE A 1 80 ? 13.047 -2.707 -24.026 1.00 95.56 80 PHE A CA 1
ATOM 665 C C . PHE A 1 80 ? 12.842 -3.987 -24.825 1.00 95.56 80 PHE A C 1
ATOM 667 O O . PHE A 1 80 ? 13.649 -4.905 -24.716 1.00 95.56 80 PHE A O 1
ATOM 674 N N . GLY A 1 81 ? 11.795 -4.055 -25.642 1.00 92.25 81 GLY A N 1
ATOM 675 C CA . GLY A 1 81 ? 11.502 -5.234 -26.457 1.00 92.25 81 GLY A CA 1
ATOM 676 C C . GLY A 1 81 ? 10.012 -5.537 -26.509 1.00 92.25 81 GLY A C 1
ATOM 677 O O . GLY A 1 81 ? 9.182 -4.651 -26.298 1.00 92.25 81 GLY A O 1
ATOM 678 N N . ASN A 1 82 ? 9.664 -6.790 -26.802 1.00 90.38 82 ASN A N 1
ATOM 679 C CA . ASN A 1 82 ? 8.269 -7.194 -26.969 1.00 90.38 82 ASN A CA 1
ATOM 680 C C . ASN A 1 82 ? 7.619 -7.528 -25.617 1.00 90.38 82 ASN A C 1
ATOM 682 O O . ASN A 1 82 ? 7.539 -8.690 -25.214 1.00 90.38 82 ASN A O 1
ATOM 686 N N . ILE A 1 83 ? 7.170 -6.488 -24.913 1.00 93.44 83 ILE A N 1
ATOM 687 C CA . ILE A 1 83 ? 6.387 -6.604 -23.684 1.00 93.44 83 ILE A CA 1
ATOM 688 C C . ILE A 1 83 ? 5.242 -5.591 -23.671 1.00 93.44 83 ILE A C 1
ATOM 690 O O . ILE A 1 83 ? 5.378 -4.454 -24.118 1.00 93.44 83 ILE A O 1
ATOM 694 N N . THR A 1 84 ? 4.097 -6.020 -23.153 1.00 94.06 84 THR A N 1
ATOM 695 C CA . THR A 1 84 ? 2.858 -5.235 -23.090 1.00 94.06 84 THR A CA 1
ATOM 696 C C . THR A 1 84 ? 2.516 -4.840 -21.655 1.00 94.06 84 THR A C 1
ATOM 698 O O . THR A 1 84 ? 2.985 -5.455 -20.692 1.00 94.06 84 THR A O 1
ATOM 701 N N . ILE A 1 85 ? 1.656 -3.828 -21.501 1.00 95.00 85 ILE A N 1
ATOM 702 C CA . ILE A 1 85 ? 1.139 -3.409 -20.190 1.00 95.00 85 ILE A CA 1
ATOM 703 C C . ILE A 1 85 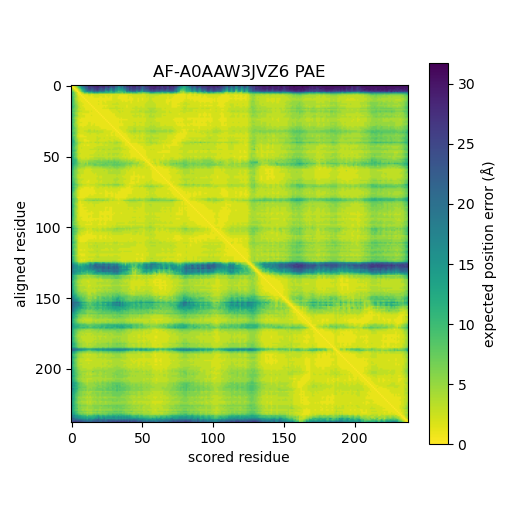? 0.385 -4.558 -19.512 1.00 95.00 85 ILE A C 1
ATOM 705 O O . ILE A 1 85 ? 0.627 -4.818 -18.337 1.00 95.00 85 ILE A O 1
ATOM 709 N N . ASP A 1 86 ? -0.426 -5.320 -20.248 1.00 95.81 86 ASP A N 1
ATOM 710 C CA . ASP A 1 86 ? -1.175 -6.458 -19.697 1.00 95.81 86 ASP A CA 1
ATOM 711 C C . ASP A 1 86 ? -0.255 -7.532 -19.100 1.00 95.81 86 ASP A C 1
ATOM 713 O O . ASP A 1 86 ? -0.513 -8.073 -18.022 1.00 95.81 86 ASP A O 1
ATOM 717 N N . GLN A 1 87 ? 0.873 -7.812 -19.758 1.00 96.44 87 GLN A N 1
ATOM 718 C CA . GLN A 1 87 ? 1.878 -8.741 -19.235 1.00 96.44 87 GLN A CA 1
ATOM 719 C C . GLN A 1 87 ? 2.540 -8.209 -17.954 1.00 96.44 87 GLN A C 1
ATOM 721 O O . GLN A 1 87 ? 2.800 -8.989 -17.032 1.00 96.44 87 GLN A O 1
ATOM 726 N N . LEU A 1 88 ? 2.773 -6.895 -17.856 1.00 96.81 88 LEU A N 1
ATOM 727 C CA . LEU A 1 88 ? 3.278 -6.265 -16.633 1.00 96.81 88 LEU A CA 1
ATOM 728 C C . LEU A 1 88 ? 2.248 -6.246 -15.506 1.00 96.81 88 LEU A C 1
ATOM 730 O O . LEU A 1 88 ? 2.611 -6.483 -14.354 1.00 96.81 88 LEU A O 1
ATOM 734 N N . LEU A 1 89 ? 0.974 -6.028 -15.819 1.00 97.50 89 LEU A N 1
ATOM 735 C CA . LEU A 1 89 ? -0.113 -6.111 -14.850 1.00 97.50 89 LEU A CA 1
ATOM 736 C C . LEU A 1 89 ? -0.254 -7.528 -14.295 1.00 97.50 89 LEU A C 1
ATOM 738 O O . LEU A 1 89 ? -0.357 -7.702 -13.079 1.00 97.50 89 LEU A O 1
ATOM 742 N N . LEU A 1 90 ? -0.141 -8.547 -15.149 1.00 97.81 90 LEU A N 1
ATOM 743 C CA . LEU A 1 90 ? -0.123 -9.942 -14.713 1.00 97.81 90 LEU A CA 1
ATOM 744 C C . LEU A 1 90 ? 1.092 -10.249 -13.821 1.00 97.81 90 LEU A C 1
ATOM 746 O O . LEU A 1 90 ? 0.967 -10.963 -12.824 1.00 97.81 90 LEU A O 1
ATOM 750 N N . LEU A 1 91 ? 2.272 -9.706 -14.144 1.00 98.00 91 LEU A N 1
ATOM 751 C CA . LEU A 1 91 ? 3.453 -9.801 -13.280 1.00 98.00 91 LEU A CA 1
ATOM 752 C C . LEU A 1 91 ? 3.202 -9.129 -11.919 1.00 98.00 91 LEU A C 1
ATOM 754 O O . LEU A 1 91 ? 3.467 -9.737 -10.879 1.00 98.00 91 LEU A O 1
ATOM 758 N N . LYS A 1 92 ? 2.666 -7.902 -11.919 1.00 98.25 92 LYS A N 1
ATOM 759 C CA . LYS A 1 92 ? 2.312 -7.128 -10.719 1.00 98.25 92 LYS A CA 1
ATOM 760 C C . LYS A 1 92 ? 1.361 -7.901 -9.820 1.00 98.25 92 LYS A C 1
ATOM 762 O O . LYS A 1 92 ? 1.649 -8.021 -8.631 1.00 98.25 92 LYS A O 1
ATOM 767 N N . GLN A 1 93 ? 0.302 -8.479 -10.382 1.00 97.88 93 GLN A N 1
ATOM 768 C CA . GLN A 1 93 ? -0.642 -9.320 -9.651 1.00 97.88 93 GLN A CA 1
ATOM 769 C C . GLN A 1 93 ? 0.057 -10.539 -9.032 1.00 97.88 93 GLN A C 1
ATOM 771 O O . GLN A 1 93 ? 0.079 -10.674 -7.813 1.00 97.88 93 GLN A O 1
ATOM 776 N N . LYS A 1 94 ? 0.752 -11.358 -9.837 1.00 97.75 94 LYS A N 1
ATOM 777 C CA . LYS A 1 94 ? 1.462 -12.562 -9.355 1.00 97.75 94 LYS A CA 1
ATOM 778 C C . LYS A 1 94 ? 2.442 -12.277 -8.216 1.00 97.75 94 LYS A C 1
ATOM 780 O O . LYS A 1 94 ? 2.591 -13.090 -7.304 1.00 97.75 94 LYS A O 1
ATOM 785 N N . VAL A 1 95 ? 3.177 -11.167 -8.300 1.00 98.06 95 VAL A N 1
ATOM 786 C CA . VAL A 1 95 ? 4.141 -10.771 -7.266 1.00 98.06 95 VAL A CA 1
ATOM 787 C C . VAL A 1 95 ? 3.410 -10.318 -6.004 1.00 98.06 95 VAL A C 1
ATOM 789 O O . VAL A 1 95 ? 3.776 -10.753 -4.913 1.00 98.06 95 VAL A O 1
ATOM 792 N N . ARG A 1 96 ? 2.383 -9.471 -6.139 1.00 96.88 96 ARG A N 1
ATOM 793 C CA . ARG A 1 96 ? 1.635 -8.917 -5.004 1.00 96.88 96 ARG A CA 1
ATOM 794 C C . ARG A 1 96 ? 0.856 -9.985 -4.249 1.00 96.88 96 ARG A C 1
ATOM 796 O O . ARG A 1 96 ? 1.007 -10.053 -3.035 1.00 96.88 96 ARG A O 1
ATOM 803 N N . ASP A 1 97 ? 0.158 -10.871 -4.951 1.00 95.31 97 ASP A N 1
ATOM 804 C CA . ASP A 1 97 ? -0.612 -11.965 -4.344 1.00 95.31 97 ASP A CA 1
ATOM 805 C C . ASP A 1 97 ? 0.263 -12.871 -3.469 1.00 95.31 97 ASP A C 1
ATOM 807 O O . ASP A 1 97 ? -0.182 -13.420 -2.464 1.00 95.31 97 ASP A O 1
ATOM 811 N N . LYS A 1 98 ? 1.535 -13.032 -3.848 1.00 95.75 98 LYS A N 1
ATOM 812 C CA . LYS A 1 98 ? 2.462 -13.946 -3.178 1.00 95.75 98 LYS A CA 1
ATOM 813 C C . LYS A 1 98 ? 3.322 -13.286 -2.105 1.00 95.75 98 LYS A C 1
ATOM 815 O O . LYS A 1 98 ? 3.762 -13.974 -1.182 1.00 95.75 98 LYS A O 1
ATOM 820 N N . TYR A 1 99 ? 3.648 -12.004 -2.262 1.00 96.00 99 TYR A N 1
ATOM 821 C CA . TYR A 1 99 ? 4.718 -11.368 -1.489 1.00 96.00 99 TYR A CA 1
ATOM 822 C C . TYR A 1 99 ? 4.358 -10.025 -0.855 1.00 96.00 99 TYR A C 1
ATOM 824 O O . TYR A 1 99 ? 5.151 -9.548 -0.038 1.00 96.00 99 TYR A O 1
ATOM 832 N N . ALA A 1 100 ? 3.213 -9.419 -1.189 1.00 93.56 100 ALA A N 1
ATOM 833 C CA . ALA A 1 100 ? 2.807 -8.169 -0.558 1.00 93.56 100 ALA A CA 1
ATOM 834 C C . ALA A 1 100 ? 2.625 -8.355 0.955 1.00 93.56 100 ALA A C 1
ATOM 836 O O . ALA A 1 100 ? 2.190 -9.404 1.430 1.00 93.56 100 ALA A O 1
ATOM 837 N N . LYS A 1 101 ? 2.973 -7.313 1.709 1.00 89.25 101 LYS A N 1
ATOM 838 C CA . LYS A 1 101 ? 2.850 -7.260 3.173 1.00 89.25 101 LYS A CA 1
ATOM 839 C C . LYS A 1 101 ? 1.931 -6.139 3.655 1.00 89.25 101 LYS A C 1
ATOM 841 O O . LYS A 1 101 ? 1.696 -6.033 4.849 1.00 89.25 101 LYS A O 1
ATOM 846 N N . GLY A 1 102 ? 1.468 -5.278 2.753 1.00 86.94 102 GLY A N 1
ATOM 847 C CA . GLY A 1 102 ? 0.563 -4.177 3.063 1.00 86.94 102 GLY A CA 1
ATOM 848 C C . GLY A 1 102 ? 0.294 -3.294 1.846 1.00 86.94 102 GLY A C 1
ATOM 849 O O . GLY A 1 102 ? 0.886 -3.497 0.782 1.00 86.94 102 GLY A O 1
ATOM 850 N N . LYS A 1 103 ? -0.557 -2.272 2.020 1.00 86.56 103 LYS A N 1
ATOM 851 C CA . LYS A 1 103 ? -0.961 -1.330 0.955 1.00 86.56 103 LYS A CA 1
ATOM 852 C C . LYS A 1 103 ? 0.237 -0.697 0.235 1.00 86.56 103 LYS A C 1
ATOM 854 O O . LYS A 1 103 ? 0.261 -0.640 -0.992 1.00 86.56 103 LYS A O 1
ATOM 859 N N . PHE A 1 104 ? 1.261 -0.271 0.981 1.00 90.00 104 PHE A N 1
ATOM 860 C CA . PHE A 1 104 ? 2.453 0.377 0.413 1.00 90.00 104 PHE A CA 1
ATOM 861 C C . PHE A 1 104 ? 3.615 -0.593 0.162 1.00 90.00 104 PHE A C 1
ATOM 863 O O . PHE A 1 104 ? 4.254 -0.514 -0.892 1.00 90.00 104 PHE A O 1
ATOM 870 N N . ALA A 1 105 ? 3.836 -1.546 1.075 1.00 91.06 105 ALA A N 1
ATOM 871 C CA . ALA A 1 105 ? 4.790 -2.647 0.923 1.00 91.06 105 ALA A CA 1
ATOM 872 C C . ALA A 1 105 ? 4.197 -3.788 0.077 1.00 91.06 105 ALA A C 1
ATOM 874 O O . ALA A 1 105 ? 3.924 -4.888 0.562 1.00 91.06 105 ALA A O 1
ATOM 875 N N . ASN A 1 106 ? 3.957 -3.480 -1.197 1.00 93.88 106 ASN A N 1
ATOM 876 C CA . ASN A 1 106 ? 3.376 -4.377 -2.194 1.00 93.88 106 ASN A CA 1
ATOM 877 C C . ASN A 1 106 ? 4.340 -4.663 -3.360 1.00 93.88 106 ASN A C 1
ATOM 879 O O . ASN A 1 106 ? 3.916 -4.867 -4.499 1.00 93.88 106 ASN A O 1
ATOM 883 N N . CYS A 1 107 ? 5.639 -4.700 -3.060 1.00 97.19 107 CYS A N 1
ATOM 884 C CA . CYS A 1 107 ? 6.732 -5.216 -3.883 1.00 97.19 107 CYS A CA 1
ATOM 885 C C . CYS A 1 107 ? 7.077 -4.454 -5.168 1.00 97.19 107 CYS A C 1
ATOM 887 O O . CYS A 1 107 ? 8.231 -4.072 -5.353 1.00 97.19 107 CYS A O 1
ATOM 889 N N . ILE A 1 108 ? 6.132 -4.266 -6.088 1.00 98.00 108 ILE A N 1
ATOM 890 C CA . ILE A 1 108 ? 6.395 -3.615 -7.376 1.00 98.00 108 ILE A CA 1
ATOM 891 C C . ILE A 1 108 ? 5.307 -2.619 -7.753 1.00 98.00 108 ILE A C 1
ATOM 893 O O . ILE A 1 108 ? 4.155 -2.731 -7.327 1.00 98.00 108 ILE A O 1
ATOM 897 N N . HIS A 1 109 ? 5.676 -1.651 -8.583 1.00 97.25 109 HIS A N 1
ATOM 898 C CA . HIS A 1 109 ? 4.765 -0.776 -9.311 1.00 97.25 109 HIS A CA 1
ATOM 899 C C . HIS A 1 109 ? 4.994 -0.918 -10.816 1.00 97.25 109 HIS A C 1
ATOM 901 O O . HIS A 1 109 ? 6.130 -1.050 -11.268 1.00 97.25 109 HIS A O 1
ATOM 907 N N . THR A 1 110 ? 3.897 -0.895 -11.563 1.00 96.56 110 THR A N 1
ATOM 908 C CA . THR A 1 110 ? 3.850 -0.864 -13.028 1.00 96.56 110 THR A CA 1
ATOM 909 C C . THR A 1 110 ? 2.715 0.083 -13.411 1.00 96.56 110 THR A C 1
ATOM 911 O O . THR A 1 110 ? 1.721 0.114 -12.662 1.00 96.56 110 THR A O 1
ATOM 914 N N . PRO A 1 111 ? 2.832 0.801 -14.541 1.00 95.19 111 PRO A N 1
ATOM 915 C CA . PRO A 1 111 ? 1.727 1.601 -15.056 1.00 95.19 111 PRO A CA 1
ATOM 916 C C . PRO A 1 111 ? 0.517 0.705 -15.355 1.00 95.19 111 PRO A C 1
ATOM 918 O O . PRO A 1 111 ? 0.692 -0.468 -15.708 1.00 95.19 111 PRO A O 1
ATOM 921 N N . GLN A 1 112 ? -0.693 1.233 -15.169 1.00 93.62 112 GLN A N 1
ATOM 922 C CA . GLN A 1 112 ? -1.949 0.520 -15.423 1.00 93.62 112 GLN A CA 1
ATOM 923 C C . GLN A 1 112 ? -2.436 0.667 -16.858 1.00 93.62 112 GLN A 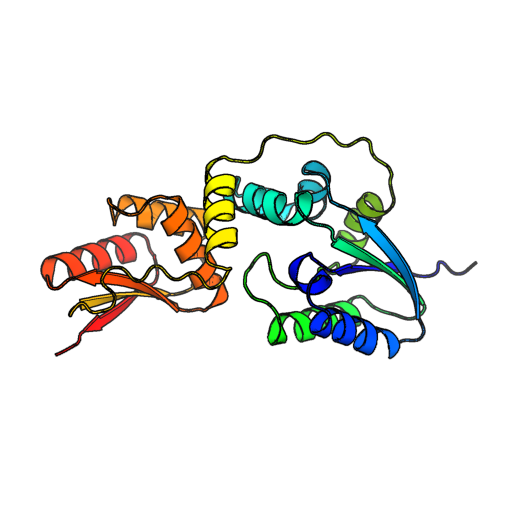C 1
ATOM 925 O O . GLN A 1 112 ? -3.085 -0.233 -17.380 1.00 93.62 112 GLN A O 1
ATOM 930 N N . ASP A 1 113 ? -2.078 1.768 -17.508 1.00 93.94 113 ASP A N 1
ATOM 931 C CA . ASP A 1 113 ? -2.419 2.047 -18.892 1.00 93.94 113 ASP A CA 1
ATOM 932 C C . ASP A 1 113 ? -1.357 2.943 -19.554 1.00 93.94 113 ASP A C 1
ATOM 934 O O . ASP A 1 113 ? -0.334 3.305 -18.961 1.00 93.94 113 ASP A O 1
ATOM 938 N N . LEU A 1 114 ? -1.582 3.276 -20.827 1.00 92.12 114 LEU A N 1
ATOM 939 C CA . LEU A 1 114 ? -0.676 4.120 -21.607 1.00 92.12 114 LEU A CA 1
ATOM 940 C C . LEU A 1 114 ? -0.624 5.573 -21.108 1.00 92.12 114 LEU A C 1
ATOM 942 O O . LEU A 1 114 ? 0.389 6.247 -21.319 1.00 92.12 114 LEU A O 1
ATOM 946 N N . HIS A 1 115 ? -1.687 6.062 -20.467 1.00 92.38 115 HIS A N 1
ATOM 947 C CA . HIS A 1 115 ? -1.745 7.416 -19.928 1.00 92.38 115 HIS A CA 1
ATOM 948 C C . HIS A 1 115 ? -0.856 7.530 -18.684 1.00 92.38 115 HIS A C 1
ATOM 950 O O . HIS A 1 115 ? 0.056 8.362 -18.655 1.00 92.38 115 HIS A O 1
ATOM 956 N N . GLU A 1 116 ? -1.042 6.630 -17.715 1.00 93.50 116 GLU A N 1
ATOM 957 C CA . GLU A 1 116 ? -0.210 6.525 -16.517 1.00 93.50 116 GLU A CA 1
ATOM 958 C C . GLU A 1 116 ? 1.252 6.258 -16.894 1.00 93.50 116 GLU A C 1
ATOM 960 O O . GLU A 1 116 ? 2.153 6.927 -16.385 1.00 93.50 116 GLU A O 1
ATOM 965 N N . TYR A 1 117 ? 1.495 5.349 -17.848 1.00 94.50 117 TYR A N 1
ATOM 966 C CA . TYR A 1 117 ? 2.832 5.098 -18.386 1.00 94.50 117 TYR A CA 1
ATOM 967 C C . TYR A 1 117 ? 3.495 6.385 -18.883 1.00 94.50 117 TYR A C 1
ATOM 969 O O . TYR A 1 117 ? 4.613 6.686 -18.473 1.00 94.50 117 TYR A O 1
ATOM 977 N N . SER A 1 118 ? 2.818 7.153 -19.740 1.00 91.88 118 SER A N 1
ATOM 978 C CA . SER A 1 118 ? 3.400 8.349 -20.362 1.00 91.88 118 SER A CA 1
ATOM 979 C C . SER A 1 118 ? 3.779 9.406 -19.322 1.00 91.88 118 SER A C 1
ATOM 981 O O . SER A 1 118 ? 4.857 10.000 -19.395 1.00 91.88 118 SER A O 1
ATOM 983 N N . MET A 1 119 ? 2.912 9.613 -18.328 1.00 91.88 119 MET A N 1
ATOM 984 C CA . MET A 1 119 ? 3.148 10.538 -17.220 1.00 91.88 119 MET A CA 1
ATOM 985 C C . MET A 1 119 ? 4.325 10.083 -16.348 1.00 91.88 119 MET A C 1
ATOM 987 O O . MET A 1 119 ? 5.280 10.836 -16.146 1.00 91.88 119 MET A O 1
ATOM 991 N N . GLN A 1 120 ? 4.295 8.836 -15.873 1.00 94.38 120 GLN A N 1
ATOM 992 C CA . GLN A 1 120 ? 5.308 8.302 -14.962 1.00 94.38 120 GLN A CA 1
ATOM 993 C C . GLN A 1 120 ? 6.670 8.136 -15.645 1.00 94.38 120 GLN A C 1
ATOM 995 O O . GLN A 1 120 ? 7.698 8.460 -15.055 1.00 94.38 120 GLN A O 1
ATOM 1000 N N . TYR A 1 121 ? 6.707 7.705 -16.907 1.00 93.56 121 TYR A N 1
ATOM 1001 C CA . TYR A 1 121 ? 7.950 7.552 -17.663 1.00 93.56 121 TYR A CA 1
ATOM 1002 C C . TYR A 1 121 ? 8.709 8.877 -17.786 1.00 93.56 121 TYR A C 1
ATOM 1004 O O . TYR A 1 121 ? 9.925 8.913 -17.587 1.00 93.56 121 TYR A O 1
ATOM 1012 N N . LYS A 1 122 ? 7.999 9.985 -18.040 1.00 91.56 122 LYS A N 1
ATOM 1013 C CA . LYS A 1 122 ? 8.598 11.325 -18.065 1.00 91.56 122 LYS A CA 1
ATOM 1014 C C . LYS A 1 122 ? 9.263 11.664 -16.729 1.00 91.56 122 LYS A C 1
ATOM 1016 O O . LYS A 1 122 ? 10.410 12.093 -16.717 1.00 91.56 122 LYS A O 1
ATOM 1021 N N . ILE A 1 123 ? 8.587 11.407 -15.611 1.00 91.56 123 ILE A N 1
ATOM 1022 C CA . ILE A 1 123 ? 9.132 11.652 -14.265 1.00 91.56 123 ILE A CA 1
ATOM 1023 C C . ILE A 1 123 ? 10.389 10.803 -14.008 1.00 91.56 123 ILE A C 1
ATOM 1025 O O . ILE A 1 123 ? 11.380 11.299 -13.486 1.00 91.56 123 ILE A O 1
ATOM 1029 N N . LEU A 1 124 ? 10.390 9.527 -14.408 1.00 92.12 124 LEU A N 1
ATOM 1030 C CA . LEU A 1 124 ? 11.510 8.610 -14.146 1.00 92.12 124 LEU A CA 1
ATOM 1031 C C . LEU A 1 124 ? 12.765 8.899 -14.995 1.00 92.12 124 LEU A C 1
ATOM 1033 O O . LEU A 1 124 ? 13.888 8.552 -14.587 1.00 92.12 124 LEU A O 1
ATOM 1037 N N . THR A 1 125 ? 12.577 9.505 -16.170 1.00 89.12 125 THR A N 1
ATOM 1038 C CA . THR A 1 125 ? 13.634 9.792 -17.152 1.00 89.12 125 THR A CA 1
ATOM 1039 C C . THR A 1 125 ? 14.142 11.231 -17.114 1.00 89.12 125 THR A C 1
ATOM 1041 O O . THR A 1 125 ? 15.322 11.450 -17.389 1.00 89.12 125 THR A O 1
ATOM 1044 N N . CYS A 1 126 ? 13.313 12.207 -16.739 1.00 82.19 126 CYS A N 1
ATOM 1045 C CA . CYS A 1 126 ? 13.740 13.595 -16.600 1.00 82.19 126 CYS A CA 1
ATOM 1046 C C . CYS A 1 126 ? 14.553 13.796 -15.312 1.00 82.19 126 CYS A C 1
ATOM 1048 O O . CYS A 1 126 ? 14.150 13.383 -14.227 1.00 82.19 126 CYS A O 1
ATOM 1050 N N . ASN A 1 127 ? 15.695 14.477 -15.422 1.00 62.53 127 ASN A N 1
ATOM 1051 C CA . ASN A 1 127 ? 16.398 15.017 -14.262 1.00 62.53 127 ASN A CA 1
ATOM 1052 C C . ASN A 1 127 ? 15.761 16.364 -13.926 1.00 62.53 127 ASN A C 1
ATOM 1054 O O . ASN A 1 127 ? 16.165 17.389 -14.470 1.00 62.53 127 ASN A O 1
ATOM 1058 N N . ASN A 1 128 ? 14.736 16.346 -13.084 1.00 62.81 128 ASN A N 1
ATOM 1059 C CA . ASN A 1 128 ? 14.183 17.570 -12.528 1.00 62.81 128 ASN A CA 1
ATOM 1060 C C . ASN A 1 128 ? 14.819 17.807 -11.154 1.00 62.81 128 ASN A C 1
ATOM 1062 O O . ASN A 1 128 ? 14.863 16.890 -10.331 1.00 62.81 128 ASN A O 1
ATOM 1066 N N . ASP A 1 129 ? 15.277 19.034 -10.906 1.00 58.59 129 ASP A N 1
ATOM 1067 C CA . ASP A 1 129 ? 15.635 19.510 -9.567 1.00 58.59 129 ASP A CA 1
ATOM 1068 C C . ASP A 1 129 ? 14.339 19.702 -8.773 1.00 58.59 129 ASP A C 1
ATOM 1070 O O . ASP A 1 129 ? 13.778 20.793 -8.692 1.00 58.59 129 ASP A O 1
ATOM 1074 N N . LEU A 1 130 ? 13.791 18.596 -8.278 1.00 64.56 130 LEU A N 1
ATOM 1075 C CA . LEU A 1 130 ? 12.575 18.601 -7.480 1.00 64.56 130 LEU A CA 1
ATOM 1076 C C . LEU A 1 130 ? 12.931 18.797 -6.008 1.00 64.56 130 LEU A C 1
ATOM 1078 O O . LEU A 1 130 ? 13.843 18.153 -5.486 1.00 64.56 130 LEU A O 1
ATOM 1082 N N . HIS A 1 131 ? 12.204 19.697 -5.353 1.00 66.69 131 HIS A N 1
ATOM 1083 C CA . HIS A 1 131 ? 12.364 19.985 -3.934 1.00 66.69 131 HIS A CA 1
ATOM 1084 C C . HIS A 1 131 ? 11.756 18.877 -3.066 1.00 66.69 131 HIS A C 1
ATOM 1086 O O . HIS A 1 131 ? 10.921 18.095 -3.530 1.00 66.69 131 HIS A O 1
ATOM 1092 N N . ASP A 1 132 ? 12.212 18.810 -1.813 1.00 75.31 132 ASP A N 1
ATOM 1093 C CA . ASP A 1 132 ? 11.584 17.973 -0.801 1.00 75.31 132 ASP A CA 1
ATOM 1094 C C . ASP A 1 132 ? 10.563 18.785 0.002 1.00 75.31 132 ASP A C 1
ATOM 1096 O O . ASP A 1 132 ? 10.917 19.785 0.627 1.00 75.31 132 ASP A O 1
ATOM 1100 N N . ASP A 1 133 ? 9.315 18.330 -0.013 1.00 75.56 133 ASP A N 1
ATOM 1101 C CA . ASP A 1 133 ? 8.220 18.879 0.774 1.00 75.56 133 ASP A CA 1
ATOM 1102 C C . ASP A 1 133 ? 8.179 18.271 2.180 1.00 75.56 133 ASP A C 1
ATOM 1104 O O . ASP A 1 133 ? 8.671 17.165 2.439 1.00 75.56 133 ASP A O 1
ATOM 1108 N N . GLU A 1 134 ? 7.550 18.999 3.104 1.00 83.94 134 GLU A N 1
ATOM 1109 C CA . GLU A 1 134 ? 7.334 18.528 4.468 1.00 83.94 134 GLU A CA 1
ATOM 1110 C C . GLU A 1 134 ? 6.400 17.304 4.481 1.00 83.94 134 GLU A C 1
ATOM 1112 O O . GLU A 1 134 ? 5.408 17.227 3.750 1.00 83.94 134 GLU A O 1
ATOM 1117 N N . ILE A 1 135 ? 6.733 16.315 5.313 1.00 88.06 135 ILE A N 1
ATOM 1118 C CA . ILE A 1 135 ? 5.927 15.107 5.500 1.00 88.06 135 ILE A CA 1
ATOM 1119 C C . ILE A 1 135 ? 5.060 15.286 6.747 1.00 88.06 135 ILE A C 1
ATOM 1121 O O . ILE A 1 135 ? 5.560 15.684 7.797 1.00 88.06 135 ILE A O 1
ATOM 1125 N N . ASP A 1 136 ? 3.779 14.929 6.641 1.00 90.38 136 ASP A N 1
ATOM 1126 C CA . ASP A 1 136 ? 2.833 14.958 7.757 1.00 90.38 136 ASP A CA 1
ATOM 1127 C C . ASP A 1 136 ? 3.364 14.202 8.996 1.00 90.38 136 ASP A C 1
ATOM 1129 O O . ASP A 1 136 ? 3.843 13.065 8.917 1.00 90.38 136 ASP A O 1
ATOM 1133 N N . MET A 1 137 ? 3.264 14.832 10.168 1.00 92.44 137 MET A N 1
ATOM 1134 C CA . MET A 1 137 ? 3.814 14.285 11.412 1.00 92.44 137 MET A CA 1
ATOM 1135 C C . MET A 1 137 ? 3.128 12.981 11.848 1.00 92.44 137 MET A C 1
ATOM 1137 O O . MET A 1 137 ? 3.785 12.084 12.382 1.00 92.44 137 MET A O 1
ATOM 1141 N N . VAL A 1 138 ? 1.821 12.832 11.598 1.00 93.81 138 VAL A N 1
ATOM 1142 C CA . VAL A 1 138 ? 1.086 11.589 11.885 1.00 93.81 138 VAL A CA 1
ATOM 1143 C C . VAL A 1 138 ? 1.634 10.466 11.009 1.00 93.81 138 VAL A C 1
ATOM 1145 O O . VAL A 1 138 ? 1.867 9.361 11.502 1.00 93.81 138 VAL A O 1
ATOM 1148 N N . ALA A 1 139 ? 1.930 10.747 9.737 1.00 94.38 139 ALA A N 1
ATOM 1149 C CA . ALA A 1 139 ? 2.564 9.777 8.851 1.00 94.38 139 ALA A CA 1
ATOM 1150 C C . ALA A 1 139 ? 3.959 9.347 9.341 1.00 94.38 139 ALA A C 1
ATOM 1152 O O . ALA A 1 139 ? 4.255 8.149 9.356 1.00 94.38 139 ALA A O 1
ATOM 1153 N N . ILE A 1 140 ? 4.787 10.289 9.810 1.00 94.25 140 ILE A N 1
ATOM 1154 C CA . ILE A 1 140 ? 6.106 9.998 10.405 1.00 94.25 140 ILE A CA 1
ATOM 1155 C C . ILE A 1 140 ? 5.965 9.085 11.634 1.00 94.25 140 ILE A C 1
ATOM 1157 O O . ILE A 1 140 ? 6.708 8.104 11.782 1.00 94.25 140 ILE A O 1
ATOM 1161 N N . ASN A 1 141 ? 4.992 9.362 12.504 1.00 95.25 141 ASN A N 1
ATOM 1162 C CA . ASN A 1 141 ? 4.744 8.555 13.698 1.00 95.25 141 ASN A CA 1
ATOM 1163 C C . ASN A 1 141 ? 4.264 7.142 13.339 1.00 95.25 141 ASN A C 1
ATOM 1165 O O . ASN A 1 141 ? 4.786 6.160 13.875 1.00 95.25 141 ASN A O 1
ATOM 1169 N N . ILE A 1 142 ? 3.320 7.016 12.398 1.00 94.19 142 ILE A N 1
ATOM 1170 C CA . ILE A 1 142 ? 2.857 5.716 11.889 1.00 94.19 142 ILE A CA 1
ATOM 1171 C C . ILE A 1 142 ? 4.035 4.934 11.309 1.00 94.19 142 ILE A C 1
ATOM 1173 O O . ILE A 1 142 ? 4.240 3.769 11.658 1.00 94.19 142 ILE A O 1
ATOM 1177 N N . TRP A 1 143 ? 4.843 5.574 10.465 1.00 93.12 143 TRP A N 1
ATOM 1178 C CA . TRP A 1 143 ? 6.018 4.955 9.865 1.00 93.12 143 TRP A CA 1
ATOM 1179 C C . TRP A 1 143 ? 6.993 4.429 10.922 1.00 93.12 143 TRP A C 1
ATOM 1181 O O . TRP A 1 143 ? 7.451 3.291 10.825 1.00 93.12 143 TRP A O 1
ATOM 1191 N N . THR A 1 144 ? 7.246 5.206 11.975 1.00 93.06 144 THR A N 1
ATOM 1192 C CA . THR A 1 144 ? 8.103 4.801 13.100 1.00 93.06 144 THR A CA 1
ATOM 1193 C C . THR A 1 144 ? 7.575 3.543 13.799 1.00 93.06 144 THR A C 1
ATOM 1195 O O . THR A 1 144 ? 8.345 2.630 14.114 1.00 93.06 144 THR A O 1
ATOM 1198 N N . ILE A 1 145 ? 6.257 3.446 14.004 1.00 92.38 145 ILE A N 1
ATOM 1199 C CA . ILE A 1 145 ? 5.616 2.253 14.578 1.00 92.38 145 ILE A CA 1
ATOM 1200 C C . ILE A 1 145 ? 5.799 1.048 13.642 1.00 92.38 145 ILE A C 1
ATOM 1202 O O . ILE A 1 145 ? 6.228 -0.016 14.092 1.00 92.38 145 ILE A O 1
ATOM 1206 N N . LEU A 1 146 ? 5.536 1.212 12.343 1.00 89.88 146 LEU A N 1
ATOM 1207 C CA . LEU A 1 146 ? 5.642 0.138 11.349 1.00 89.88 146 LEU A CA 1
ATOM 1208 C C . LEU A 1 146 ? 7.083 -0.342 11.141 1.00 89.88 146 LEU A C 1
ATOM 1210 O O . LEU A 1 146 ? 7.309 -1.534 10.940 1.00 89.88 146 LEU A O 1
ATOM 1214 N N . GLN A 1 147 ? 8.078 0.541 11.237 1.00 88.94 147 GLN A N 1
ATOM 1215 C CA . GLN A 1 147 ? 9.485 0.134 11.215 1.00 88.94 147 GLN A CA 1
ATOM 1216 C C . GLN A 1 147 ? 9.845 -0.749 12.409 1.00 88.94 147 GLN A C 1
ATOM 1218 O O . GLN A 1 147 ? 10.628 -1.688 12.267 1.00 88.94 147 GLN A O 1
ATOM 1223 N N . LYS A 1 148 ? 9.280 -0.452 13.583 1.00 90.19 148 LYS A N 1
ATOM 1224 C CA . LYS A 1 148 ? 9.563 -1.189 14.814 1.00 90.19 148 LYS A CA 1
ATOM 1225 C C . LYS A 1 148 ? 8.858 -2.542 14.867 1.00 90.19 148 LYS A C 1
ATOM 1227 O O . LYS A 1 148 ? 9.460 -3.512 15.318 1.00 90.19 148 LYS A O 1
ATOM 1232 N N . TYR A 1 149 ? 7.592 -2.597 14.461 1.00 87.38 149 TYR A N 1
ATOM 1233 C CA . TYR A 1 149 ? 6.744 -3.774 14.673 1.00 87.38 149 TYR A CA 1
ATOM 1234 C C . TYR A 1 149 ? 6.368 -4.531 13.398 1.00 87.38 149 TYR A C 1
ATOM 1236 O O . TYR A 1 149 ? 5.819 -5.621 13.504 1.00 87.38 149 TYR A O 1
ATOM 1244 N N . GLY A 1 150 ? 6.686 -3.993 12.221 1.00 84.75 150 GLY A N 1
ATOM 1245 C CA . GLY A 1 150 ? 6.332 -4.586 10.936 1.00 84.75 150 GLY A CA 1
ATOM 1246 C C . GLY A 1 150 ? 5.002 -4.084 10.375 1.00 84.75 150 GLY A C 1
ATOM 1247 O O . GLY A 1 150 ? 4.208 -3.423 11.046 1.00 84.75 150 GLY A O 1
ATOM 1248 N N . TRP A 1 151 ? 4.776 -4.414 9.101 1.00 80.25 151 TRP A N 1
ATOM 1249 C CA . TRP A 1 151 ? 3.532 -4.115 8.388 1.00 80.25 151 TRP A CA 1
ATOM 1250 C C . TRP A 1 151 ? 2.363 -4.994 8.820 1.00 80.25 151 TRP A C 1
ATOM 1252 O O . TRP A 1 151 ? 1.253 -4.696 8.431 1.00 80.25 151 TRP A O 1
ATOM 1262 N N . ASP A 1 152 ? 2.597 -6.039 9.605 1.00 74.75 152 ASP A N 1
ATOM 1263 C CA . ASP A 1 152 ? 1.606 -6.947 10.190 1.00 74.75 152 ASP A CA 1
ATOM 1264 C C . ASP A 1 152 ? 1.290 -6.596 11.655 1.00 74.75 152 ASP A C 1
ATOM 1266 O O . ASP A 1 152 ? 0.698 -7.390 12.395 1.00 74.75 152 ASP A O 1
ATOM 1270 N N . TYR A 1 153 ? 1.705 -5.407 12.109 1.00 80.38 153 TYR A N 1
ATOM 1271 C CA . TYR A 1 153 ? 1.453 -4.963 13.471 1.00 80.38 153 TYR A CA 1
ATOM 1272 C C . TYR A 1 153 ? -0.051 -4.893 13.748 1.00 80.38 153 TYR A C 1
ATOM 1274 O O . TYR A 1 153 ? -0.779 -4.061 13.207 1.00 80.38 153 TYR A O 1
ATOM 1282 N N . THR A 1 154 ? -0.507 -5.753 14.657 1.00 70.94 154 THR A N 1
ATOM 1283 C CA . THR A 1 154 ? -1.890 -5.770 15.128 1.00 70.94 154 THR A CA 1
ATOM 1284 C C . THR A 1 154 ? -1.963 -5.236 16.550 1.00 70.94 154 THR A C 1
ATOM 1286 O O . THR A 1 154 ? -1.259 -5.690 17.456 1.00 70.94 154 THR A O 1
ATOM 1289 N N . TYR A 1 155 ? -2.854 -4.273 16.773 1.00 74.88 155 TYR A N 1
ATOM 1290 C CA . TYR A 1 155 ? -3.161 -3.817 18.120 1.00 74.88 155 TYR A CA 1
ATOM 1291 C C . TYR A 1 155 ? -3.935 -4.923 18.848 1.00 74.88 155 TYR A C 1
ATOM 1293 O O . TYR A 1 155 ? -5.006 -5.322 18.410 1.00 74.88 155 TYR A O 1
ATOM 1301 N N . THR A 1 156 ? -3.395 -5.471 19.939 1.00 79.50 156 THR A N 1
ATOM 1302 C CA . THR A 1 156 ? -3.976 -6.655 20.614 1.00 79.50 156 THR A CA 1
ATOM 1303 C C . THR A 1 156 ? -4.553 -6.363 21.998 1.00 79.50 156 THR A C 1
ATOM 1305 O O . THR A 1 156 ? -5.019 -7.277 22.687 1.00 79.50 156 THR A O 1
ATOM 1308 N N . LYS A 1 157 ? -4.554 -5.100 22.440 1.00 79.50 157 LYS A N 1
ATOM 1309 C CA . LYS A 1 157 ? -5.064 -4.739 23.768 1.00 79.50 157 LYS A CA 1
ATOM 1310 C C . LYS A 1 157 ? -6.552 -5.087 23.869 1.00 79.50 157 LYS A C 1
ATOM 1312 O O . LYS A 1 157 ? -7.369 -4.578 23.113 1.00 79.50 157 LYS A O 1
ATOM 1317 N N . GLY A 1 158 ? -6.897 -5.943 24.829 1.00 81.12 158 GLY A N 1
ATOM 1318 C CA . GLY A 1 158 ? -8.273 -6.412 25.023 1.00 81.12 158 GLY A CA 1
ATOM 1319 C C . GLY A 1 158 ? -8.668 -7.616 24.159 1.00 81.12 158 GLY A C 1
ATOM 1320 O O . GLY A 1 158 ? -9.808 -8.058 24.232 1.00 81.12 158 GLY A O 1
ATOM 1321 N N . LYS A 1 159 ? -7.748 -8.214 23.389 1.00 87.44 159 LYS A N 1
ATOM 1322 C CA . LYS A 1 159 ? -8.053 -9.361 22.509 1.00 87.44 159 LYS A CA 1
ATOM 1323 C C . LYS A 1 159 ? -8.522 -10.621 23.247 1.00 87.44 159 LYS A C 1
ATOM 1325 O O . LYS A 1 159 ? -9.209 -11.448 22.658 1.00 87.44 159 LYS A O 1
ATOM 1330 N N . ASN A 1 160 ? -8.189 -10.750 24.531 1.00 90.06 160 ASN A N 1
ATOM 1331 C CA . ASN A 1 160 ? -8.598 -11.874 25.383 1.00 90.06 160 ASN A CA 1
ATOM 1332 C C . ASN A 1 160 ? -9.907 -11.620 26.147 1.00 90.06 160 ASN A C 1
ATOM 1334 O O . ASN A 1 160 ? -10.270 -12.418 27.005 1.00 90.06 160 ASN A O 1
ATOM 1338 N N . LYS A 1 161 ? -10.579 -10.495 25.889 1.00 92.94 161 LYS A N 1
ATOM 1339 C CA . LYS A 1 161 ? -11.800 -10.103 26.594 1.00 92.94 161 LYS A CA 1
ATOM 1340 C C . LYS A 1 161 ? -13.026 -10.845 26.075 1.00 92.94 161 LYS A C 1
ATOM 1342 O O . LYS A 1 161 ? -13.011 -11.366 24.956 1.00 92.94 161 LYS A O 1
ATOM 1347 N N . LYS A 1 162 ? -14.070 -10.900 26.908 1.00 94.44 162 LYS A N 1
ATOM 1348 C CA . LYS A 1 162 ? -15.293 -11.665 26.631 1.00 94.44 162 LYS A CA 1
ATOM 1349 C C . LYS A 1 162 ? -15.992 -11.193 25.355 1.00 94.44 162 LYS A C 1
ATOM 1351 O O . LYS A 1 162 ? -16.303 -12.010 24.486 1.00 94.44 162 LYS A O 1
ATOM 1356 N N . TYR A 1 163 ? -16.188 -9.882 25.235 1.00 95.44 163 TYR A N 1
ATOM 1357 C CA . TYR A 1 163 ? -16.841 -9.254 24.097 1.00 95.44 163 TYR A CA 1
ATOM 1358 C C . TYR A 1 163 ? -15.805 -8.573 23.209 1.00 95.44 163 TYR A C 1
ATOM 1360 O O . TYR A 1 163 ? -14.963 -7.814 23.696 1.00 95.44 163 TYR A O 1
ATOM 1368 N N . ARG A 1 164 ? -15.835 -8.863 21.906 1.00 95.00 164 ARG A N 1
ATOM 1369 C CA . ARG A 1 164 ? -14.833 -8.386 20.945 1.00 95.00 164 ARG A CA 1
ATOM 1370 C C . ARG A 1 164 ? -15.510 -7.847 19.695 1.00 95.00 164 ARG A C 1
ATOM 1372 O O . ARG A 1 164 ? -16.422 -8.482 19.178 1.00 95.00 164 ARG A O 1
ATOM 1379 N N . ILE A 1 165 ? -15.009 -6.720 19.203 1.00 95.25 165 ILE A N 1
ATOM 1380 C CA . ILE A 1 165 ? -15.377 -6.110 17.927 1.00 95.25 165 ILE A CA 1
ATOM 1381 C C . ILE A 1 165 ? -14.183 -6.211 16.983 1.00 95.25 165 ILE A C 1
ATOM 1383 O O . ILE A 1 165 ? -13.027 -5.998 17.364 1.00 95.25 165 ILE A O 1
ATOM 1387 N N . TYR A 1 166 ? -14.488 -6.513 15.733 1.00 95.88 166 TYR A N 1
ATOM 1388 C CA . TYR A 1 166 ? -13.559 -6.561 14.624 1.00 95.88 166 TYR A CA 1
ATOM 1389 C C . TYR A 1 166 ? -13.970 -5.529 13.583 1.00 95.88 166 TYR A C 1
ATOM 1391 O O . TYR A 1 166 ? -15.142 -5.481 13.203 1.00 95.88 166 TYR A O 1
ATOM 1399 N N . LEU A 1 167 ? -12.998 -4.752 13.112 1.00 96.00 167 LEU A N 1
ATOM 1400 C CA . LEU A 1 167 ? -13.157 -3.909 11.936 1.00 96.00 167 LEU A CA 1
ATOM 1401 C C . LEU A 1 167 ? -13.112 -4.811 10.698 1.00 96.00 167 LEU A C 1
ATOM 1403 O O . LEU A 1 167 ? -12.297 -5.739 10.636 1.00 96.00 167 LEU A O 1
ATOM 1407 N N . VAL A 1 168 ? -14.018 -4.579 9.756 1.00 96.25 168 VAL A N 1
ATOM 1408 C CA . VAL A 1 168 ? -14.148 -5.357 8.520 1.00 96.25 168 VAL A CA 1
ATOM 1409 C C . VAL A 1 168 ? -13.976 -4.404 7.349 1.00 96.25 168 VAL A C 1
ATOM 1411 O O . VAL A 1 168 ? -14.468 -3.282 7.409 1.00 96.25 168 VAL A O 1
ATOM 1414 N N . ASN A 1 169 ? -13.249 -4.840 6.322 1.00 94.75 169 ASN A N 1
ATOM 1415 C CA . ASN A 1 169 ? -13.022 -4.023 5.142 1.00 94.75 169 ASN A CA 1
ATOM 1416 C C . ASN A 1 169 ? -14.336 -3.789 4.405 1.00 94.75 169 ASN A C 1
ATOM 1418 O O . ASN A 1 169 ? -15.186 -4.683 4.344 1.00 94.75 169 ASN A O 1
ATOM 1422 N N . ASP A 1 170 ? -14.463 -2.612 3.816 1.00 92.00 170 ASP A N 1
ATOM 1423 C CA . ASP A 1 170 ? -15.571 -2.251 2.952 1.00 92.00 170 ASP A CA 1
ATOM 1424 C C . ASP A 1 170 ? -15.061 -1.448 1.749 1.00 92.00 170 ASP A C 1
ATOM 1426 O O . ASP A 1 170 ? -13.928 -0.967 1.753 1.00 92.00 170 ASP A O 1
ATOM 1430 N N . ASP A 1 171 ? -15.887 -1.359 0.707 1.00 88.56 171 ASP A N 1
ATOM 1431 C CA . ASP A 1 171 ? -15.521 -0.720 -0.563 1.00 88.56 171 ASP A CA 1
ATOM 1432 C C . ASP A 1 171 ? -15.959 0.757 -0.637 1.00 88.56 171 ASP A C 1
ATOM 1434 O O . ASP A 1 171 ? -15.859 1.374 -1.697 1.00 88.56 171 ASP A O 1
ATOM 1438 N N . TYR A 1 172 ? -16.494 1.328 0.450 1.00 90.69 172 TYR A N 1
ATOM 1439 C CA . TYR A 1 172 ? -17.170 2.633 0.421 1.00 90.69 172 TYR A CA 1
ATOM 1440 C C . TYR A 1 172 ? -16.488 3.696 1.284 1.00 90.69 172 TYR A C 1
ATOM 1442 O O . TYR A 1 172 ? -16.569 4.881 0.967 1.00 90.69 172 TYR A O 1
ATOM 1450 N N . ASN A 1 173 ? -15.853 3.302 2.386 1.00 93.31 173 ASN A N 1
ATOM 1451 C CA . ASN A 1 173 ? -15.261 4.218 3.347 1.00 93.31 173 ASN A CA 1
ATOM 1452 C C . ASN A 1 173 ? -13.759 4.388 3.106 1.00 93.31 173 ASN A C 1
ATOM 1454 O O . ASN A 1 173 ? -12.981 3.436 3.148 1.00 93.31 173 ASN A O 1
ATOM 1458 N N . GLU A 1 174 ? -13.322 5.635 2.961 1.00 93.25 174 GLU A N 1
ATOM 14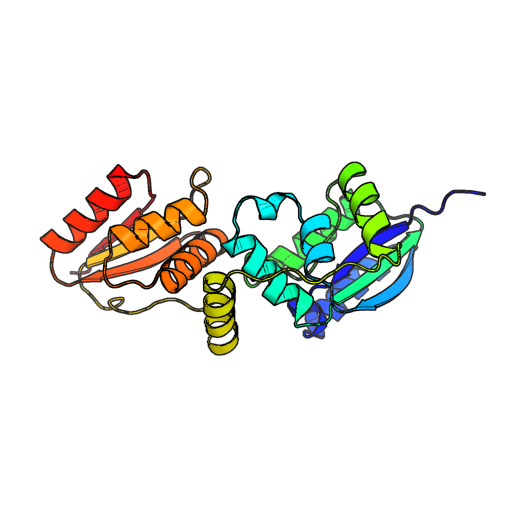59 C CA . GLU A 1 174 ? -11.899 5.962 2.904 1.00 93.25 174 GLU A CA 1
ATOM 1460 C C . GLU A 1 174 ? -11.194 5.717 4.247 1.00 93.25 174 GLU A C 1
ATOM 1462 O O . GLU A 1 174 ? -11.756 5.925 5.328 1.00 93.25 174 GLU A O 1
ATOM 1467 N N . ILE A 1 175 ? -9.907 5.359 4.186 1.00 94.25 175 ILE A N 1
ATOM 1468 C CA . ILE A 1 175 ? -9.071 5.098 5.370 1.00 94.25 175 ILE A CA 1
ATOM 1469 C C . ILE A 1 175 ? -9.083 6.271 6.357 1.00 94.25 175 ILE A C 1
ATOM 1471 O O . ILE A 1 175 ? -9.192 6.048 7.564 1.00 94.25 175 ILE A O 1
ATOM 1475 N N . ASP A 1 176 ? -9.000 7.510 5.866 1.00 95.06 176 ASP A N 1
ATOM 1476 C CA . ASP A 1 176 ? -9.029 8.717 6.696 1.00 95.06 176 ASP A CA 1
ATOM 1477 C C . ASP A 1 176 ? -10.322 8.812 7.512 1.00 95.06 176 ASP A C 1
ATOM 1479 O O . ASP A 1 176 ? -10.291 9.126 8.707 1.00 95.06 176 ASP A O 1
ATOM 1483 N N . PHE A 1 177 ? -11.462 8.521 6.881 1.00 96.19 177 PHE A N 1
ATOM 1484 C CA . PHE A 1 177 ? -12.767 8.537 7.531 1.00 96.19 177 PHE A CA 1
ATOM 1485 C C . PHE A 1 177 ? -12.877 7.441 8.596 1.00 96.19 177 PHE A C 1
ATOM 1487 O O . PHE A 1 177 ? -13.309 7.712 9.724 1.00 96.19 177 PHE A O 1
ATOM 1494 N N . VAL A 1 178 ? -12.433 6.223 8.271 1.00 96.62 178 VAL A N 1
ATOM 1495 C CA . VAL A 1 178 ? -12.420 5.088 9.205 1.00 96.62 178 VAL A CA 1
ATOM 1496 C C . VAL A 1 178 ? -11.536 5.399 10.416 1.00 96.62 178 VAL A C 1
ATOM 1498 O O . VAL A 1 178 ? -11.979 5.266 11.560 1.00 96.62 178 VAL A O 1
ATOM 1501 N N . ALA A 1 179 ? -10.306 5.870 10.190 1.00 96.25 179 ALA A N 1
ATOM 1502 C CA . ALA A 1 179 ? -9.345 6.166 11.248 1.00 96.25 179 ALA A CA 1
ATOM 1503 C C . ALA A 1 179 ? -9.845 7.271 12.194 1.00 96.25 179 ALA A C 1
ATOM 1505 O O . ALA A 1 179 ? -9.824 7.093 13.417 1.00 96.25 179 ALA A O 1
ATOM 1506 N N . LYS A 1 180 ? -10.352 8.386 11.648 1.00 96.06 180 LYS A N 1
ATOM 1507 C CA . LYS A 1 180 ? -10.925 9.488 12.443 1.00 96.06 180 LYS A CA 1
ATOM 1508 C C . LYS A 1 180 ? -12.139 9.018 13.246 1.00 96.06 180 LYS A C 1
ATOM 1510 O O . LYS A 1 180 ? -12.222 9.282 14.445 1.00 96.06 180 LYS A O 1
ATOM 1515 N N . SER A 1 181 ? -13.025 8.229 12.634 1.00 97.06 181 SER A N 1
ATOM 1516 C CA . SER A 1 181 ? -14.211 7.694 13.312 1.00 97.06 181 SER A CA 1
ATOM 1517 C C . SER A 1 181 ? -13.869 6.777 14.483 1.00 97.06 181 SER A C 1
ATOM 1519 O O . SER A 1 181 ? -14.453 6.907 15.560 1.00 97.06 181 SER A O 1
ATOM 1521 N N . ILE A 1 182 ? -12.890 5.886 14.315 1.00 96.19 182 ILE A N 1
ATOM 1522 C CA . ILE A 1 182 ? -12.423 5.017 15.402 1.00 96.19 182 ILE A CA 1
ATOM 1523 C C . ILE A 1 182 ? -11.801 5.843 16.525 1.00 96.19 182 ILE A C 1
ATOM 1525 O O . ILE A 1 182 ? -12.103 5.590 17.690 1.00 96.19 182 ILE A O 1
ATOM 1529 N N . CYS A 1 183 ? -10.976 6.838 16.190 1.00 95.44 183 CYS A N 1
ATOM 1530 C CA . CYS A 1 183 ? -10.328 7.711 17.169 1.00 95.44 183 CYS A CA 1
ATOM 1531 C C . CYS A 1 183 ? -11.352 8.461 18.041 1.00 95.44 183 CYS A C 1
ATOM 1533 O O . CYS A 1 183 ? -11.169 8.595 19.251 1.00 95.44 183 CYS A O 1
ATOM 1535 N N . GLU A 1 184 ? -12.449 8.925 17.441 1.00 95.88 184 GLU A N 1
ATOM 1536 C CA . GLU A 1 184 ? -13.511 9.651 18.144 1.00 95.88 184 GLU A CA 1
ATOM 1537 C C . GLU A 1 184 ? -14.379 8.740 19.026 1.00 95.88 184 GLU A C 1
ATOM 1539 O O . GLU A 1 184 ? -14.762 9.123 20.136 1.00 95.88 184 GLU A O 1
ATOM 1544 N N . ILE A 1 185 ? -14.687 7.530 18.550 1.00 96.31 185 ILE A N 1
ATOM 1545 C CA . ILE A 1 185 ? -15.541 6.568 19.264 1.00 96.31 185 ILE A CA 1
ATOM 1546 C C . ILE A 1 185 ? -14.761 5.880 20.392 1.00 96.31 185 ILE A C 1
ATOM 1548 O O . ILE A 1 185 ? -15.260 5.737 21.510 1.00 96.31 185 ILE A O 1
ATOM 1552 N N . ILE A 1 186 ? -13.516 5.481 20.127 1.00 92.56 186 ILE A N 1
ATOM 1553 C CA . ILE A 1 186 ? -12.641 4.775 21.066 1.00 92.56 186 ILE A CA 1
ATOM 1554 C C . ILE A 1 186 ? -11.585 5.758 21.580 1.00 92.56 186 ILE A C 1
ATOM 1556 O O . ILE A 1 186 ? -10.418 5.705 21.204 1.00 92.56 186 ILE A O 1
ATOM 1560 N N . ARG A 1 187 ? -11.998 6.639 22.501 1.00 79.00 187 ARG A N 1
ATOM 1561 C CA . ARG A 1 187 ? -11.235 7.817 22.979 1.00 79.00 187 ARG A CA 1
ATOM 1562 C C . ARG A 1 187 ? -9.792 7.589 23.461 1.00 79.00 187 ARG A C 1
ATOM 1564 O O . ARG A 1 187 ? -9.066 8.555 23.650 1.00 79.00 187 ARG A O 1
ATOM 1571 N N . TYR A 1 188 ? -9.374 6.351 23.718 1.00 84.62 188 TYR A N 1
ATOM 1572 C CA . TYR A 1 188 ? -8.012 6.033 24.169 1.00 84.62 188 TYR A CA 1
ATOM 1573 C C . TYR A 1 188 ? -7.089 5.553 23.047 1.00 84.62 188 TYR A C 1
ATOM 1575 O O . TYR A 1 188 ? -5.951 5.177 23.333 1.00 84.62 188 TYR A O 1
ATOM 1583 N N . TYR A 1 189 ? -7.570 5.478 21.804 1.00 92.00 189 TYR A N 1
ATOM 1584 C CA . TYR A 1 189 ? -6.745 5.075 20.671 1.00 92.00 189 TYR A CA 1
ATOM 1585 C C . TYR A 1 189 ? -6.090 6.318 20.067 1.00 92.00 189 TYR A C 1
ATOM 1587 O O . TYR A 1 189 ? -6.804 7.225 19.645 1.00 92.00 189 TYR A O 1
ATOM 1595 N N . PRO A 1 190 ? -4.746 6.379 20.023 1.00 92.94 190 PRO A N 1
ATOM 1596 C CA . PRO A 1 190 ? -4.050 7.400 19.253 1.00 92.94 190 PRO A CA 1
ATOM 1597 C C . PRO A 1 190 ? -4.433 7.300 17.776 1.00 92.94 190 PRO A C 1
ATOM 1599 O O . PRO A 1 190 ? -4.619 6.193 17.260 1.00 92.94 190 PRO A O 1
ATOM 1602 N N . ILE A 1 191 ? -4.500 8.440 17.090 1.00 95.06 191 ILE A N 1
ATOM 1603 C CA . ILE A 1 191 ? -4.882 8.502 15.676 1.00 95.06 191 ILE A CA 1
ATOM 1604 C C . ILE A 1 191 ? -3.969 7.635 14.797 1.00 95.06 191 ILE A C 1
ATOM 1606 O O . ILE A 1 191 ? -4.445 6.980 13.874 1.00 95.06 191 ILE A O 1
ATOM 1610 N N . GLU A 1 192 ? -2.683 7.524 15.136 1.00 94.75 192 GLU A N 1
ATOM 1611 C CA . GLU A 1 192 ? -1.720 6.654 14.459 1.00 94.75 192 GLU A CA 1
ATOM 1612 C C . GLU A 1 192 ? -2.142 5.182 14.506 1.00 94.75 192 GLU A C 1
ATOM 1614 O O . GLU A 1 192 ? -2.059 4.468 13.507 1.00 94.75 192 GLU A O 1
ATOM 1619 N N . ILE A 1 193 ? -2.627 4.720 15.663 1.00 93.00 193 ILE A N 1
ATOM 1620 C CA . ILE A 1 193 ? -3.114 3.347 15.829 1.00 93.00 193 ILE A CA 1
ATOM 1621 C C . ILE A 1 193 ? -4.388 3.143 15.012 1.00 93.00 193 ILE A C 1
ATOM 1623 O O . ILE A 1 193 ? -4.538 2.098 14.385 1.00 93.00 193 ILE A O 1
ATOM 1627 N N . CYS A 1 194 ? -5.275 4.136 14.964 1.00 95.12 194 CYS A N 1
ATOM 1628 C CA . CYS A 1 194 ? -6.488 4.075 14.152 1.00 95.12 194 CYS A CA 1
ATOM 1629 C C . CYS A 1 194 ? -6.175 3.969 12.652 1.00 95.12 194 CYS A C 1
ATOM 1631 O O . CYS A 1 194 ? -6.780 3.144 11.970 1.00 95.12 194 CYS A O 1
ATOM 1633 N N . TYR A 1 195 ? -5.195 4.729 12.151 1.00 95.19 195 TYR A N 1
ATOM 1634 C CA . TYR A 1 195 ? -4.719 4.602 10.769 1.00 95.19 195 TYR A CA 1
ATOM 1635 C C . TYR A 1 195 ? -4.106 3.236 10.490 1.00 95.19 195 TYR A C 1
ATOM 1637 O O . TYR A 1 195 ? -4.406 2.632 9.463 1.00 95.19 195 TYR A O 1
ATOM 1645 N N . ILE A 1 196 ? -3.277 2.720 11.403 1.00 93.62 196 ILE A N 1
ATOM 1646 C CA . ILE A 1 196 ? -2.713 1.376 11.253 1.00 93.62 196 ILE A CA 1
ATOM 1647 C C . ILE A 1 196 ? -3.839 0.345 11.179 1.00 93.62 196 ILE A C 1
ATOM 1649 O O . ILE A 1 196 ? -3.833 -0.479 10.275 1.00 93.62 196 ILE A O 1
ATOM 1653 N N . LEU A 1 197 ? -4.835 0.410 12.065 1.00 93.44 197 LEU A N 1
ATOM 1654 C CA . LEU A 1 197 ? -5.987 -0.492 12.029 1.00 93.44 197 LEU A CA 1
ATOM 1655 C C . LEU A 1 197 ? -6.755 -0.383 10.700 1.00 93.44 197 LEU A C 1
ATOM 1657 O O . LEU A 1 197 ? -7.046 -1.401 10.079 1.00 93.44 197 LEU A O 1
ATOM 1661 N N . ALA A 1 198 ? -7.033 0.821 10.205 1.00 94.19 198 ALA A N 1
ATOM 1662 C CA . ALA A 1 198 ? -7.698 0.992 8.913 1.00 94.19 198 ALA A CA 1
ATOM 1663 C C . ALA A 1 198 ? -6.875 0.385 7.753 1.00 94.19 198 ALA A C 1
ATOM 1665 O O . ALA A 1 198 ? -7.395 -0.426 6.989 1.00 94.19 198 ALA A O 1
ATOM 1666 N N . LEU A 1 199 ? -5.567 0.665 7.694 1.00 92.38 199 LEU A N 1
ATOM 1667 C CA . LEU A 1 199 ? -4.643 0.097 6.699 1.00 92.38 199 LEU A CA 1
ATOM 1668 C C . LEU A 1 199 ? -4.559 -1.435 6.765 1.00 92.38 199 LEU A C 1
ATOM 1670 O O . LEU A 1 199 ? -4.535 -2.110 5.737 1.00 92.38 199 LEU A O 1
ATOM 1674 N N . GLN A 1 200 ? -4.501 -1.994 7.975 1.00 91.44 200 GLN A N 1
ATOM 1675 C CA . GLN A 1 200 ? -4.473 -3.440 8.185 1.00 91.44 200 GLN A CA 1
ATOM 1676 C C . GLN A 1 200 ? -5.792 -4.096 7.778 1.00 91.44 200 GLN A C 1
ATOM 1678 O O . GLN A 1 200 ? -5.788 -5.218 7.279 1.00 91.44 200 GLN A O 1
ATOM 1683 N N . THR A 1 201 ? -6.917 -3.410 7.981 1.00 93.06 201 THR A N 1
ATOM 1684 C CA . THR A 1 201 ? -8.236 -3.920 7.594 1.00 93.06 201 THR A CA 1
ATOM 1685 C C . THR A 1 201 ? -8.354 -4.021 6.089 1.00 93.06 201 THR A C 1
ATOM 1687 O O . THR A 1 201 ? -8.746 -5.076 5.605 1.00 93.06 201 THR A O 1
ATOM 1690 N N . GLU A 1 202 ? -7.948 -2.986 5.355 1.00 90.12 202 GLU A N 1
ATOM 1691 C CA . GLU A 1 202 ? -7.951 -3.018 3.891 1.00 90.12 202 GLU A CA 1
ATOM 1692 C C . GLU A 1 202 ? -7.117 -4.185 3.350 1.00 90.12 202 GLU A C 1
ATOM 1694 O O . GLU A 1 202 ? -7.523 -4.881 2.423 1.00 90.12 202 GLU A O 1
ATOM 1699 N N . PHE A 1 203 ? -5.966 -4.453 3.971 1.00 89.06 203 PHE A N 1
ATOM 1700 C CA . PHE A 1 203 ? -5.075 -5.510 3.510 1.00 89.06 203 PHE A CA 1
ATOM 1701 C C . PHE A 1 203 ? -5.516 -6.927 3.921 1.00 89.06 203 PHE A C 1
ATOM 1703 O O . PHE A 1 203 ? -5.354 -7.871 3.150 1.00 89.06 203 PHE A O 1
ATOM 1710 N N . HIS A 1 204 ? -6.060 -7.103 5.128 1.00 90.00 204 HIS A N 1
ATOM 1711 C CA . HIS A 1 204 ? -6.407 -8.420 5.680 1.00 90.00 204 HIS A CA 1
ATOM 1712 C C . HIS A 1 204 ? -7.903 -8.756 5.623 1.00 90.00 204 HIS A C 1
ATOM 1714 O O . HIS A 1 204 ? -8.302 -9.858 6.001 1.00 90.00 204 HIS A O 1
ATOM 1720 N N . GLY A 1 205 ? -8.751 -7.816 5.213 1.00 92.50 205 GLY A N 1
ATOM 1721 C CA . GLY A 1 205 ? -10.207 -7.948 5.157 1.00 92.50 205 GLY A CA 1
ATOM 1722 C C . GLY A 1 205 ? -10.908 -7.859 6.517 1.00 92.50 205 GLY A C 1
ATOM 1723 O O . GLY A 1 205 ? -12.031 -7.370 6.599 1.00 92.50 205 GLY A O 1
ATOM 1724 N N . LYS A 1 206 ? -10.281 -8.321 7.605 1.00 93.56 206 LYS A N 1
ATOM 1725 C CA . LYS A 1 206 ? -10.848 -8.261 8.959 1.00 93.56 206 LYS A CA 1
ATOM 1726 C C . LYS A 1 206 ? -9.760 -8.267 10.022 1.00 93.56 206 LYS A C 1
ATOM 1728 O O . LYS A 1 206 ? -8.921 -9.166 10.046 1.00 93.56 206 LYS A O 1
ATOM 1733 N N . ILE A 1 207 ? -9.836 -7.340 10.973 1.00 93.44 207 ILE A N 1
ATOM 1734 C CA . ILE A 1 207 ? -8.887 -7.268 12.091 1.00 93.44 207 ILE A CA 1
ATOM 1735 C C . ILE A 1 207 ? -9.586 -7.036 13.423 1.00 93.44 207 ILE A C 1
ATOM 1737 O O . ILE A 1 207 ? -10.700 -6.527 13.489 1.00 93.44 207 ILE A O 1
ATOM 1741 N N . PHE A 1 208 ? -8.916 -7.406 14.511 1.00 93.62 208 PHE A N 1
ATOM 1742 C CA . PHE A 1 208 ? -9.386 -7.080 15.853 1.00 93.62 208 PHE A CA 1
ATOM 1743 C C . PHE A 1 208 ? -9.321 -5.564 16.072 1.00 93.62 208 PHE A C 1
ATOM 1745 O O . PHE A 1 208 ? -8.265 -4.965 15.877 1.00 93.62 208 PHE A O 1
ATOM 1752 N N . LEU A 1 209 ? -10.441 -4.974 16.489 1.00 94.06 209 LEU A N 1
ATOM 1753 C CA . LEU A 1 209 ? -10.546 -3.548 16.777 1.00 94.06 209 LEU A CA 1
ATOM 1754 C C . LEU A 1 209 ? -10.507 -3.290 18.279 1.00 94.06 209 LEU A C 1
ATOM 1756 O O . LEU A 1 209 ? -9.712 -2.480 18.730 1.00 94.06 209 LEU A O 1
ATOM 1760 N N . TYR A 1 210 ? -11.370 -3.952 19.052 1.00 93.62 210 TYR A N 1
ATOM 1761 C CA . TYR A 1 210 ? -11.554 -3.647 20.470 1.00 93.62 210 TYR A CA 1
ATOM 1762 C C . TYR A 1 210 ? -12.141 -4.834 21.238 1.00 93.62 210 TYR A C 1
ATOM 1764 O O . TYR A 1 210 ? -12.860 -5.655 20.671 1.00 93.62 210 TYR A O 1
ATOM 1772 N N . GLY A 1 211 ? -11.875 -4.917 22.543 1.00 93.50 211 GLY A N 1
ATOM 1773 C CA . GLY A 1 211 ? -12.530 -5.891 23.411 1.00 93.50 211 GLY A CA 1
ATOM 1774 C C . GLY A 1 211 ? -12.611 -5.445 24.867 1.00 93.50 211 GLY A C 1
ATOM 1775 O O . GLY A 1 211 ? -11.682 -4.821 25.389 1.00 93.50 211 GLY A O 1
ATOM 1776 N N . CYS A 1 212 ? -13.717 -5.792 25.523 1.00 93.12 212 CYS A N 1
ATOM 1777 C CA . CYS A 1 212 ? -13.984 -5.530 26.936 1.00 93.12 212 CYS A CA 1
ATOM 1778 C C . CYS A 1 212 ? -14.858 -6.638 27.554 1.00 93.12 212 CYS A C 1
ATOM 1780 O O . CYS A 1 212 ? -15.348 -7.529 26.859 1.00 93.12 212 CYS A O 1
ATOM 1782 N N . ASP A 1 213 ? -15.014 -6.603 28.878 1.00 94.75 213 ASP A N 1
ATOM 1783 C CA . ASP A 1 213 ? -15.869 -7.548 29.615 1.00 94.75 213 ASP A CA 1
ATOM 1784 C C . ASP A 1 213 ? -17.253 -6.944 29.941 1.00 94.75 213 ASP A C 1
ATOM 1786 O O . ASP A 1 213 ? -18.093 -7.620 30.528 1.00 94.75 213 ASP A O 1
ATOM 1790 N N . ASP A 1 214 ? -17.500 -5.688 29.541 1.00 94.75 214 ASP A N 1
ATOM 1791 C CA . ASP A 1 214 ? -18.764 -4.968 29.735 1.00 94.75 214 ASP A CA 1
ATOM 1792 C C . ASP A 1 214 ? -19.599 -4.967 28.443 1.00 94.75 214 ASP A C 1
ATOM 1794 O O . ASP A 1 214 ? -19.267 -4.313 27.451 1.00 94.75 214 ASP A O 1
ATOM 1798 N N . GLU A 1 215 ? -20.724 -5.676 28.478 1.00 95.00 215 GLU A N 1
ATOM 1799 C CA . GLU A 1 215 ? -21.659 -5.796 27.359 1.00 95.00 215 GLU A CA 1
ATOM 1800 C C . GLU A 1 215 ? -22.314 -4.465 26.960 1.00 95.00 215 GLU A C 1
ATOM 1802 O O . GLU A 1 215 ? -22.567 -4.207 25.784 1.00 95.00 215 GLU A O 1
ATOM 1807 N N . ARG A 1 216 ? -22.575 -3.565 27.911 1.00 95.62 216 ARG A N 1
ATOM 1808 C CA . ARG A 1 216 ? -23.156 -2.256 27.575 1.00 95.62 216 ARG A CA 1
ATOM 1809 C C . ARG A 1 216 ? -22.143 -1.408 26.826 1.00 95.62 216 ARG A C 1
ATOM 1811 O O . ARG A 1 216 ? -22.497 -0.722 25.868 1.00 95.62 216 ARG A O 1
ATOM 1818 N N . GLN A 1 217 ? -20.883 -1.480 27.246 1.00 94.44 217 GLN A N 1
ATOM 1819 C CA . GLN A 1 217 ? -19.797 -0.777 26.582 1.00 94.44 217 GLN A CA 1
ATOM 1820 C C . GLN A 1 217 ? -19.586 -1.295 25.156 1.00 94.44 217 GLN A C 1
ATOM 1822 O O . GLN A 1 217 ? -19.501 -0.478 24.239 1.00 94.44 217 GLN A O 1
ATOM 1827 N N . ILE A 1 218 ? -19.536 -2.619 24.951 1.00 94.81 218 ILE A N 1
ATOM 1828 C CA . ILE A 1 218 ? -19.323 -3.177 23.608 1.00 94.81 218 ILE A CA 1
ATOM 1829 C C . ILE A 1 218 ? -20.473 -2.801 22.666 1.00 94.81 218 ILE A C 1
ATOM 1831 O O . ILE A 1 218 ? -20.220 -2.324 21.564 1.00 94.81 218 ILE A O 1
ATOM 1835 N N . ASN A 1 219 ? -21.723 -2.902 23.131 1.00 95.25 219 ASN A N 1
ATOM 1836 C CA . ASN A 1 219 ? -22.901 -2.582 22.325 1.00 95.25 219 ASN A CA 1
ATOM 1837 C C . ASN A 1 219 ? -22.966 -1.088 21.981 1.00 95.25 219 ASN A C 1
ATOM 1839 O O . ASN A 1 219 ? -23.371 -0.725 20.876 1.00 95.25 219 ASN A O 1
ATOM 1843 N N . SER A 1 220 ? -22.534 -0.218 22.900 1.00 96.25 220 SER A N 1
ATOM 1844 C CA . SER A 1 220 ? -22.435 1.227 22.662 1.00 96.25 220 SER A CA 1
ATOM 1845 C C . SER A 1 220 ? -21.402 1.556 21.579 1.00 96.25 220 SER A C 1
ATOM 1847 O O . SER A 1 220 ? -21.708 2.290 20.639 1.00 96.25 220 SER A O 1
ATOM 1849 N N . ILE A 1 221 ? -20.205 0.960 21.656 1.00 95.88 221 ILE A N 1
ATOM 1850 C CA . ILE A 1 221 ? -19.147 1.142 20.649 1.00 95.88 221 ILE A CA 1
ATOM 1851 C C . ILE A 1 221 ? -19.597 0.600 19.289 1.00 95.88 221 ILE A C 1
ATOM 1853 O O . ILE A 1 221 ? -19.459 1.291 18.281 1.00 95.88 221 ILE A O 1
ATOM 1857 N N . GLU A 1 222 ? -20.162 -0.609 19.252 1.00 96.38 222 GLU A N 1
ATOM 1858 C CA . 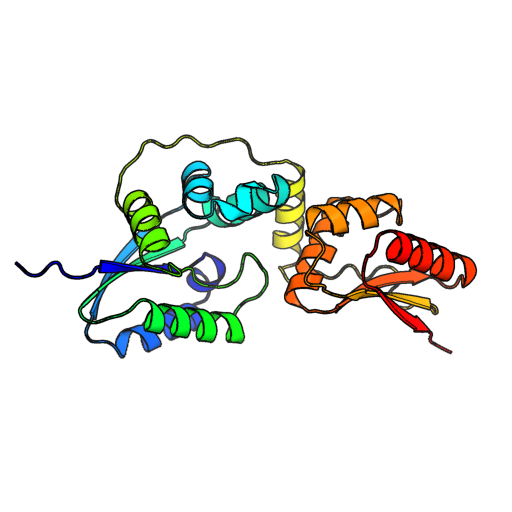GLU A 1 222 ? -20.665 -1.215 18.017 1.00 96.38 222 GLU A CA 1
ATOM 1859 C C . GLU A 1 222 ? -21.744 -0.343 17.365 1.00 96.38 222 GLU A C 1
ATOM 1861 O O . GLU A 1 222 ? -21.666 -0.054 16.171 1.00 96.38 222 GLU A O 1
ATOM 1866 N N . SER A 1 223 ? -22.712 0.135 18.151 1.00 97.38 223 SER A N 1
ATOM 1867 C CA . SER A 1 223 ? -23.776 1.013 17.653 1.00 97.38 223 SER A CA 1
ATOM 1868 C C . SER A 1 223 ? -23.215 2.327 17.114 1.00 97.38 223 SER A C 1
ATOM 1870 O O . SER A 1 223 ? -23.617 2.774 16.043 1.00 97.38 223 SER A O 1
ATOM 1872 N N . ALA A 1 224 ? -22.250 2.936 17.810 1.00 97.75 224 ALA A N 1
ATOM 1873 C CA . ALA A 1 224 ? -21.615 4.171 17.361 1.00 97.75 224 ALA A CA 1
ATOM 1874 C C . ALA A 1 224 ? -20.866 3.996 16.029 1.00 97.75 224 ALA A C 1
ATOM 1876 O O . ALA A 1 224 ? -20.940 4.879 15.176 1.00 97.75 224 ALA A O 1
ATOM 1877 N N . LEU A 1 225 ? -20.188 2.859 15.829 1.00 97.12 225 LEU A N 1
ATOM 1878 C CA . LEU A 1 225 ? -19.495 2.536 14.577 1.00 97.12 225 LEU A CA 1
ATOM 1879 C C . LEU A 1 225 ? -20.493 2.326 13.433 1.00 97.12 225 LEU A C 1
ATOM 1881 O O . LEU A 1 225 ? -20.367 2.951 12.380 1.00 97.12 225 LEU A O 1
ATOM 1885 N N . ARG A 1 226 ? -21.538 1.523 13.665 1.00 96.75 226 ARG A N 1
ATOM 1886 C CA . ARG A 1 226 ? -22.588 1.263 12.669 1.00 96.75 226 ARG A CA 1
ATOM 1887 C C . ARG A 1 226 ? -23.353 2.527 12.279 1.00 96.75 226 ARG A C 1
ATOM 1889 O O . ARG A 1 226 ? -23.637 2.712 11.104 1.00 96.75 226 ARG A O 1
ATOM 1896 N N . ASN A 1 227 ? -23.614 3.429 13.226 1.00 97.44 227 ASN A N 1
ATOM 1897 C CA . ASN A 1 227 ? -24.255 4.722 12.954 1.00 97.44 227 ASN A CA 1
ATOM 1898 C C . ASN A 1 227 ? -23.414 5.639 12.050 1.00 97.44 227 ASN A C 1
ATOM 1900 O O . ASN A 1 227 ? -23.952 6.578 11.470 1.00 97.44 227 ASN A O 1
ATOM 1904 N N . ARG A 1 228 ? -22.107 5.380 11.925 1.00 96.50 228 ARG A N 1
ATOM 1905 C CA . ARG A 1 228 ? -21.205 6.052 10.978 1.00 96.50 228 ARG A CA 1
ATOM 1906 C C . ARG A 1 228 ? -20.955 5.239 9.709 1.00 96.50 228 ARG A C 1
ATOM 1908 O O . ARG A 1 228 ? -20.024 5.546 8.979 1.00 96.50 228 ARG A O 1
ATOM 1915 N N . ASN A 1 229 ? -21.754 4.202 9.459 1.00 96.00 229 ASN A N 1
ATOM 1916 C CA . ASN A 1 229 ? -21.589 3.267 8.345 1.00 96.00 229 ASN A CA 1
ATOM 1917 C C . ASN A 1 229 ? -20.245 2.517 8.342 1.00 96.00 229 ASN A C 1
ATOM 1919 O O . ASN A 1 229 ? -19.827 2.021 7.300 1.00 96.00 229 ASN A O 1
ATOM 1923 N N . ILE A 1 230 ? -19.581 2.390 9.496 1.00 97.12 230 ILE A N 1
ATOM 1924 C CA . ILE A 1 230 ? -18.369 1.576 9.622 1.00 97.12 230 ILE A CA 1
ATOM 1925 C C . ILE A 1 230 ? -18.767 0.108 9.777 1.00 97.12 230 ILE A C 1
ATOM 1927 O O . ILE A 1 230 ? -19.535 -0.252 10.680 1.00 97.12 230 ILE A O 1
ATOM 1931 N N . VAL A 1 231 ? -18.226 -0.755 8.916 1.00 96.00 231 VAL A N 1
ATOM 1932 C CA . VAL A 1 231 ? -18.542 -2.185 8.932 1.00 96.00 231 VAL A CA 1
ATOM 1933 C C . VAL A 1 231 ? -17.762 -2.894 10.036 1.00 96.00 231 VAL A C 1
ATOM 1935 O O . VAL A 1 231 ? -16.531 -2.913 10.078 1.00 96.00 231 VAL A O 1
ATOM 1938 N N . VAL A 1 232 ? -18.502 -3.518 10.951 1.00 96.44 232 VAL A N 1
ATOM 1939 C CA . VAL A 1 232 ? -17.939 -4.269 12.075 1.00 96.44 232 VAL A CA 1
ATOM 1940 C C . VAL A 1 232 ? -18.613 -5.620 12.261 1.00 96.44 232 VAL A C 1
ATOM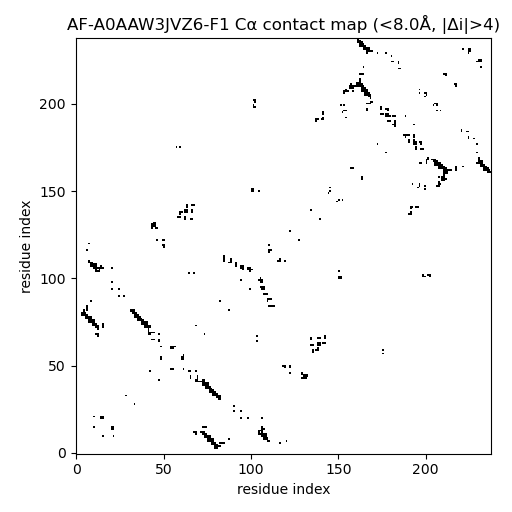 1942 O O . VAL A 1 232 ? -19.776 -5.827 11.900 1.00 96.44 232 VAL A O 1
ATOM 1945 N N . SER A 1 233 ? -17.877 -6.544 12.874 1.00 95.31 233 SER A N 1
ATOM 1946 C CA . SER A 1 233 ? -18.401 -7.834 13.324 1.00 95.31 233 SER A CA 1
ATOM 1947 C C . SER A 1 233 ? -18.027 -8.094 14.777 1.00 95.31 233 SER A C 1
ATOM 1949 O O . SER A 1 233 ? -16.932 -7.735 15.210 1.00 95.31 233 SER A O 1
ATOM 1951 N N . SER A 1 234 ? -18.925 -8.745 15.509 1.00 92.44 234 SER A N 1
ATOM 1952 C CA . SER A 1 234 ? -18.767 -9.010 16.939 1.00 92.44 234 SER A CA 1
ATOM 1953 C C . SER A 1 234 ? -18.603 -10.505 17.208 1.00 92.44 234 SER A C 1
ATOM 1955 O O . SER A 1 234 ? -19.131 -11.343 16.479 1.00 92.44 234 SER A O 1
ATOM 1957 N N . ASP A 1 235 ? -17.824 -10.839 18.234 1.00 90.56 235 ASP A N 1
ATOM 1958 C CA . ASP A 1 235 ? -17.557 -12.211 18.673 1.00 90.56 235 ASP A CA 1
ATOM 1959 C C . ASP A 1 235 ? -17.620 -12.265 20.207 1.00 90.56 235 ASP A C 1
ATOM 1961 O O . ASP A 1 235 ? -16.864 -11.575 20.903 1.00 90.56 235 ASP A O 1
ATOM 1965 N N . TYR A 1 236 ? -18.534 -13.084 20.726 1.00 87.31 236 TYR A N 1
ATOM 1966 C CA . TYR A 1 236 ? -18.837 -13.209 22.148 1.00 87.31 236 TYR A CA 1
ATOM 1967 C C . TYR A 1 236 ? -18.418 -14.594 22.638 1.00 87.31 236 TYR A C 1
ATOM 1969 O O . TYR A 1 236 ? -18.959 -15.608 22.197 1.00 87.31 236 TYR A O 1
ATOM 1977 N N . ARG A 1 237 ? -17.435 -14.647 23.545 1.00 76.50 237 ARG A N 1
ATOM 1978 C CA . ARG A 1 237 ? -17.040 -15.908 24.195 1.00 76.50 237 ARG A CA 1
ATOM 1979 C C . ARG A 1 237 ? -17.895 -16.131 25.435 1.00 76.50 237 ARG A C 1
ATOM 1981 O O . ARG A 1 237 ? -18.137 -15.189 26.190 1.00 76.50 237 ARG A O 1
ATOM 1988 N N . PHE A 1 238 ? -18.333 -17.370 25.619 1.00 62.41 238 PHE A N 1
ATOM 1989 C CA . PHE A 1 238 ? -19.045 -17.833 26.806 1.00 62.41 238 PHE A CA 1
ATOM 1990 C C . PHE A 1 238 ? -18.079 -18.542 27.749 1.00 62.41 238 PHE A C 1
ATOM 1992 O O . PHE A 1 238 ? -17.187 -19.254 27.232 1.00 62.41 238 PHE A O 1
#

Secondary structure (DSSP, 8-state):
-----EEEEEE-HHHHS-HHHHHHHHHHHTTSSEEEEEEEEPPPHHHHHHH-GGGGG-HHHHHHHHHHHHSS-EEEEEEEES--HHHHHHHHHHHHHHH--SSS--SEE--SSHHHHHHHHHHHHS---PPPPPPPHHHHHHHHHHHHH-TT----TTTTSSEEEEEE--SSS-HHHHHHHHHHHSTTS-HHHHHHHHHHHHHHSEEEEEEES-HHHHHHHHHHHHTTT--EEEEE--

InterPro domains:
  IPR003769 Adaptor protein ClpS, core [PF02617] (159-188)
  IPR014719 Ribosomal protein bL12, C-terminal/adaptor protein ClpS-like [G3DSA:3.30.1390.10] (158-228)
  IPR036850 Nucleoside diphosphate kinase-like domain superfamily [G3DSA:3.30.70.141] (2-134)
  IPR036850 Nucleoside diphosphate kinase-like domain superfamily [SSF54919] (8-122)

Mean predicted aligned error: 5.03 Å

Sequence (238 aa):
MDIMNSLFVIIKPDALENKRVRQYIYHELSKFDIVIEKKVKRFTTSEVEQLWPEINESNVLNGLLKCYLTLKKSEILFLFGNITIDQLLLLKQKVRDKYAKGKFANCIHTPQDLHEYSMQYKILTCNNDLHDDEIDMVAINIWTILQKYGWDYTYTKGKNKKYRIYLVNDDYNEIDFVAKSICEIIRYYPIEICYILALQTEFHGKIFLYGCDDERQINSIESALRNRNIVVSSDYRF